Protein AF-A0A975VI63-F1 (afdb_monomer_lite)

Radius of gyration: 23.56 Å; chains: 1; bounding box: 58×56×70 Å

Structure (mmCIF, N/CA/C/O backbone):
data_AF-A0A975VI63-F1
#
_entry.id   AF-A0A975VI63-F1
#
loop_
_atom_site.group_PDB
_atom_site.id
_atom_site.type_symbol
_atom_site.label_atom_id
_atom_site.label_alt_id
_atom_site.label_comp_id
_atom_site.label_asym_id
_atom_site.label_entity_id
_atom_site.label_seq_id
_atom_site.pdbx_PDB_ins_code
_atom_site.Cartn_x
_atom_site.Cartn_y
_atom_site.Cartn_z
_atom_site.occupancy
_atom_site.B_iso_or_equiv
_atom_site.auth_seq_id
_atom_site.auth_comp_id
_atom_site.auth_asym_id
_atom_site.auth_atom_id
_atom_site.pdbx_PDB_model_num
ATOM 1 N N . MET A 1 1 ? -5.783 4.647 0.496 1.00 89.81 1 MET A N 1
ATOM 2 C CA . MET A 1 1 ? -5.317 4.001 1.738 1.00 89.81 1 MET A CA 1
ATOM 3 C C . MET A 1 1 ? -6.092 2.724 1.966 1.00 89.81 1 MET A C 1
ATOM 5 O O . MET A 1 1 ? -7.262 2.657 1.605 1.00 89.81 1 MET A O 1
ATOM 9 N N . ARG A 1 2 ? -5.446 1.708 2.530 1.00 93.00 2 ARG A N 1
ATOM 10 C CA . ARG A 1 2 ? -6.017 0.373 2.714 1.00 93.00 2 ARG A CA 1
ATOM 11 C C . ARG A 1 2 ? -6.287 0.082 4.181 1.00 93.00 2 ARG A C 1
ATOM 13 O O . ARG A 1 2 ? -5.372 0.114 5.001 1.00 93.00 2 ARG A O 1
ATOM 20 N N . LEU A 1 3 ? -7.527 -0.272 4.488 1.00 95.44 3 LEU A N 1
ATOM 21 C CA . LEU A 1 3 ? -7.982 -0.664 5.815 1.00 95.44 3 LEU A CA 1
ATOM 22 C C . LEU A 1 3 ? -8.168 -2.183 5.892 1.00 95.44 3 LEU A C 1
ATOM 24 O O . LEU A 1 3 ? -8.929 -2.778 5.128 1.00 95.44 3 LEU A O 1
ATOM 28 N N . GLY A 1 4 ? -7.486 -2.811 6.845 1.00 95.00 4 GLY A N 1
ATOM 29 C CA . GLY A 1 4 ? -7.621 -4.229 7.152 1.00 95.00 4 GLY A CA 1
ATOM 30 C C . GLY A 1 4 ? -8.576 -4.431 8.319 1.00 95.00 4 GLY A C 1
ATOM 31 O O . GLY A 1 4 ? -8.412 -3.806 9.362 1.00 95.00 4 GLY A O 1
ATOM 32 N N . LEU A 1 5 ? -9.551 -5.324 8.160 1.00 95.38 5 LEU A N 1
ATOM 33 C CA . LEU A 1 5 ? -10.502 -5.668 9.219 1.00 95.38 5 LEU A CA 1
ATOM 34 C C . LEU A 1 5 ? -10.202 -7.068 9.767 1.00 95.38 5 LEU A C 1
ATOM 36 O O . LEU A 1 5 ? -10.182 -8.042 9.003 1.00 95.38 5 LEU A O 1
ATOM 40 N N . ALA A 1 6 ? -10.023 -7.175 11.084 1.00 95.00 6 ALA A N 1
ATOM 41 C CA . ALA A 1 6 ? -9.780 -8.430 11.791 1.00 95.00 6 ALA A CA 1
ATOM 42 C C . ALA A 1 6 ? -10.847 -8.692 12.865 1.00 95.00 6 ALA A C 1
ATOM 44 O O . ALA A 1 6 ? -11.143 -7.828 13.686 1.00 95.00 6 ALA A O 1
ATOM 45 N N . GLY A 1 7 ? -11.419 -9.899 12.874 1.00 94.62 7 GLY A N 1
ATOM 46 C CA . GLY A 1 7 ? -12.415 -10.315 13.871 1.00 94.62 7 GLY A CA 1
ATOM 47 C C . GLY A 1 7 ? -13.838 -9.790 13.647 1.00 94.62 7 GLY A C 1
ATOM 48 O O . GLY A 1 7 ? -14.719 -10.094 14.441 1.00 94.62 7 GLY A O 1
ATOM 49 N N . PHE A 1 8 ? -14.095 -9.051 12.568 1.00 95.12 8 PHE A N 1
ATOM 50 C CA . PHE A 1 8 ? -15.444 -8.605 12.203 1.00 95.12 8 PHE A CA 1
ATOM 51 C C . PHE A 1 8 ? -16.174 -9.673 11.383 1.00 95.12 8 PHE A C 1
ATOM 53 O O . PHE A 1 8 ? -15.608 -10.254 10.452 1.00 95.12 8 PHE A O 1
ATOM 60 N N . SER A 1 9 ? -17.440 -9.915 11.707 1.00 93.81 9 SER A N 1
ATOM 61 C CA . SER A 1 9 ? -18.349 -10.752 10.922 1.00 93.81 9 SER A CA 1
ATOM 62 C C . SER A 1 9 ? -18.598 -10.177 9.525 1.00 93.81 9 SER A C 1
ATOM 64 O O . SER A 1 9 ? -18.340 -9.004 9.258 1.00 93.81 9 SER A O 1
ATOM 66 N N . ALA A 1 10 ? -19.145 -10.992 8.618 1.00 92.56 10 ALA A N 1
ATOM 67 C CA . ALA A 1 10 ? -19.488 -10.541 7.268 1.00 92.56 10 ALA A CA 1
ATOM 68 C C . ALA A 1 10 ? -20.462 -9.346 7.277 1.00 92.56 10 ALA A C 1
ATOM 70 O O . ALA A 1 10 ? -20.261 -8.397 6.525 1.00 92.56 10 ALA A O 1
ATOM 71 N N . ALA A 1 11 ? -21.460 -9.358 8.169 1.00 92.56 11 ALA A N 1
ATOM 72 C CA . ALA A 1 11 ? -22.424 -8.267 8.304 1.00 92.56 11 ALA A CA 1
ATOM 73 C C . ALA A 1 11 ? -21.758 -6.962 8.772 1.00 92.56 11 ALA A C 1
ATOM 75 O O . ALA A 1 11 ? -21.963 -5.916 8.158 1.00 92.56 11 ALA A O 1
ATOM 76 N N . GLU A 1 12 ? -20.907 -7.026 9.802 1.00 93.62 12 GLU A N 1
ATOM 77 C CA . GLU A 1 12 ? -20.157 -5.860 10.293 1.00 93.62 12 GLU A CA 1
ATOM 78 C C . GLU A 1 12 ? -19.201 -5.321 9.221 1.00 93.62 12 GLU A C 1
ATOM 80 O O . GLU A 1 12 ? -19.126 -4.114 9.009 1.00 93.62 12 GLU A O 1
ATOM 85 N N . ARG A 1 13 ? -18.510 -6.203 8.483 1.00 93.88 13 ARG A N 1
ATOM 86 C CA . ARG A 1 13 ? -17.640 -5.807 7.362 1.00 93.88 13 ARG A CA 1
ATOM 87 C C . ARG A 1 13 ? -18.421 -5.062 6.283 1.00 93.88 13 ARG A C 1
ATOM 89 O O . ARG A 1 13 ? -17.942 -4.038 5.806 1.00 93.88 13 ARG A O 1
ATOM 96 N N . SER A 1 14 ? -19.610 -5.540 5.913 1.00 92.88 14 SER A N 1
ATOM 97 C CA . SER A 1 14 ? -20.474 -4.864 4.937 1.00 92.88 14 SER A CA 1
ATOM 98 C C . SER A 1 14 ? -20.960 -3.502 5.434 1.00 92.88 14 SER A C 1
ATOM 100 O O . SER A 1 14 ? -20.961 -2.543 4.664 1.00 92.88 14 SER A O 1
ATOM 102 N N . GLN A 1 15 ? -21.327 -3.389 6.713 1.00 92.81 15 GLN A N 1
ATOM 103 C CA . GLN A 1 15 ? -21.725 -2.113 7.318 1.00 92.81 15 GLN A CA 1
ATOM 104 C C . GLN A 1 15 ? -20.568 -1.109 7.331 1.00 92.81 15 GLN A C 1
ATOM 106 O O . GLN A 1 15 ? -20.733 0.029 6.893 1.00 92.81 15 GLN A O 1
ATOM 111 N N . ILE A 1 16 ? -19.382 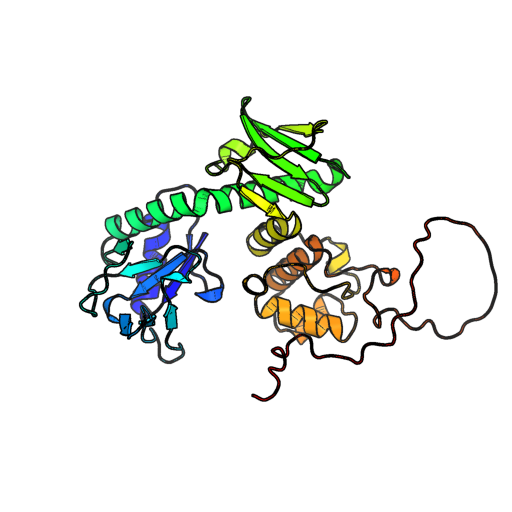-1.548 7.758 1.00 93.81 16 ILE A N 1
ATOM 112 C CA . ILE A 1 16 ? -18.168 -0.730 7.749 1.00 93.81 16 ILE A CA 1
ATOM 113 C C . ILE A 1 16 ? -17.835 -0.288 6.321 1.00 93.81 16 ILE A C 1
ATOM 115 O O . ILE A 1 16 ? -17.602 0.896 6.099 1.00 93.81 16 ILE A O 1
ATOM 119 N N . ALA A 1 17 ? -17.861 -1.205 5.349 1.00 93.06 17 ALA A N 1
ATOM 120 C CA . ALA A 1 17 ? -17.590 -0.896 3.945 1.00 93.06 17 ALA A CA 1
ATOM 121 C C . ALA A 1 17 ? -18.526 0.191 3.397 1.00 93.06 17 ALA A C 1
ATOM 123 O O . ALA A 1 17 ? -18.075 1.094 2.699 1.00 93.06 17 ALA A O 1
ATOM 124 N N . ALA A 1 18 ? -19.817 0.124 3.736 1.00 91.06 18 ALA A N 1
ATOM 125 C CA . ALA A 1 18 ? -20.809 1.106 3.306 1.00 91.06 18 ALA A CA 1
ATOM 126 C C . ALA A 1 18 ? -20.629 2.474 3.989 1.00 91.06 18 ALA A C 1
ATOM 128 O O . ALA A 1 18 ? -20.904 3.510 3.386 1.00 91.06 18 ALA A O 1
ATOM 129 N N . ALA A 1 19 ? -20.165 2.491 5.241 1.00 89.81 19 ALA A N 1
ATOM 130 C CA . ALA A 1 19 ? -19.941 3.719 5.999 1.00 89.81 19 ALA A CA 1
ATOM 131 C C . ALA A 1 19 ? -18.603 4.406 5.669 1.00 89.81 19 ALA A C 1
ATOM 133 O O . ALA A 1 19 ? -18.491 5.621 5.837 1.00 89.81 19 ALA A O 1
ATOM 134 N N . LEU A 1 20 ? -17.606 3.655 5.188 1.00 89.50 20 LEU A N 1
ATOM 135 C CA . LEU A 1 20 ? -16.230 4.117 4.989 1.00 89.50 20 LEU A CA 1
ATOM 136 C C . LEU A 1 20 ? -16.106 5.365 4.090 1.00 89.50 20 LEU A C 1
ATOM 138 O O . LEU A 1 20 ? -15.444 6.314 4.520 1.00 89.50 20 LEU A O 1
ATOM 142 N N . PRO A 1 21 ? -16.776 5.459 2.918 1.00 87.19 21 PRO A N 1
ATOM 143 C CA . PRO A 1 21 ? -16.674 6.646 2.065 1.00 87.19 21 PRO A CA 1
ATOM 144 C C . PRO A 1 21 ? -17.181 7.915 2.751 1.00 87.19 21 PRO A C 1
ATOM 146 O O . PRO A 1 21 ? -16.634 8.989 2.550 1.00 87.19 21 PRO A O 1
ATOM 149 N N . ALA A 1 22 ? -18.211 7.789 3.590 1.00 83.38 22 ALA A N 1
ATOM 150 C CA . ALA A 1 22 ? -18.823 8.924 4.271 1.00 83.38 22 ALA A CA 1
ATOM 151 C C . ALA A 1 22 ? -18.190 9.239 5.638 1.00 83.38 22 ALA A C 1
ATOM 153 O O . ALA A 1 22 ? -18.528 10.253 6.246 1.00 83.38 22 ALA A O 1
ATOM 154 N N . ALA A 1 23 ? -17.331 8.353 6.148 1.00 81.12 23 ALA A N 1
ATOM 155 C CA . ALA A 1 23 ? -16.542 8.564 7.358 1.00 81.12 23 ALA A CA 1
ATOM 156 C C . ALA A 1 23 ? -15.142 9.120 7.057 1.00 81.12 23 ALA A C 1
ATOM 158 O O . ALA A 1 23 ? -14.497 9.618 7.974 1.00 81.12 23 ALA A O 1
ATOM 159 N N . SER A 1 24 ? -14.678 9.029 5.807 1.00 78.56 24 SER A N 1
ATOM 160 C CA . SER A 1 24 ? -13.354 9.494 5.380 1.00 78.56 24 SER A CA 1
ATOM 161 C C . SER A 1 24 ? -13.286 11.029 5.461 1.00 78.56 24 SER A C 1
ATOM 163 O O . SER A 1 24 ? -14.032 11.691 4.740 1.00 78.56 24 SER A O 1
ATOM 165 N N . PRO A 1 25 ? -12.462 11.602 6.356 1.00 70.44 25 PRO A N 1
ATOM 166 C CA . PRO A 1 25 ? -12.446 13.042 6.616 1.00 70.44 25 PRO A CA 1
ATOM 167 C C . PRO A 1 25 ? -11.594 13.835 5.613 1.00 70.44 25 PRO A C 1
ATOM 169 O O . PRO A 1 25 ? -11.837 15.027 5.433 1.00 70.44 25 PRO A O 1
ATOM 172 N N . GLY A 1 26 ? -10.604 13.201 4.973 1.00 69.00 26 GLY A N 1
ATOM 173 C CA . GLY A 1 26 ? -9.638 13.866 4.098 1.00 69.00 26 GLY A CA 1
ATOM 174 C C . GLY A 1 26 ? -9.733 13.490 2.617 1.00 69.00 26 GLY A C 1
ATOM 175 O O . GLY A 1 26 ? -10.663 12.833 2.154 1.00 69.00 26 GLY A O 1
ATOM 176 N N . ALA A 1 27 ? -8.717 13.907 1.855 1.00 67.94 27 ALA A N 1
ATOM 177 C CA . ALA A 1 27 ? -8.589 13.624 0.420 1.00 67.94 27 ALA A CA 1
ATOM 178 C C . ALA A 1 27 ? -8.228 12.154 0.113 1.00 67.94 27 ALA A C 1
ATOM 180 O O . ALA A 1 27 ? -8.266 11.722 -1.042 1.00 67.94 27 ALA A O 1
ATOM 181 N N . ALA A 1 28 ? -7.850 11.374 1.129 1.00 75.88 28 ALA A N 1
ATOM 182 C CA . ALA A 1 28 ? -7.475 9.981 0.964 1.00 75.88 28 ALA A CA 1
ATOM 183 C C . ALA A 1 28 ? -8.713 9.096 0.757 1.00 75.88 28 ALA A C 1
ATOM 185 O O . ALA A 1 28 ? -9.589 8.994 1.610 1.00 75.88 28 ALA A O 1
ATOM 186 N N . GLN A 1 29 ? -8.752 8.371 -0.361 1.00 85.75 29 GLN A N 1
ATOM 187 C CA . GLN A 1 29 ? -9.761 7.334 -0.565 1.00 85.75 29 GLN A CA 1
ATOM 188 C C . GLN A 1 29 ? -9.403 6.088 0.247 1.00 85.75 29 GLN A C 1
ATOM 190 O O . GLN A 1 29 ? -8.328 5.505 0.059 1.00 85.75 29 GLN A O 1
ATOM 195 N N . TRP A 1 30 ? -10.298 5.673 1.140 1.00 89.88 30 TRP A N 1
ATOM 196 C CA . TRP A 1 30 ? -10.159 4.450 1.923 1.00 89.88 30 TRP A CA 1
ATOM 197 C C . TRP A 1 30 ? -10.827 3.262 1.229 1.00 89.88 30 TRP A C 1
ATOM 199 O O . TRP A 1 30 ? -11.992 3.321 0.844 1.00 89.88 30 TRP A O 1
ATOM 209 N N . GLU A 1 31 ? -10.094 2.158 1.111 1.00 91.25 31 GLU A N 1
ATOM 210 C CA . GLU A 1 31 ? -10.596 0.884 0.597 1.00 91.25 31 GLU A CA 1
ATOM 211 C C . GLU A 1 31 ? -10.352 -0.240 1.609 1.00 91.25 31 GLU A C 1
ATOM 213 O O . GLU A 1 31 ? -9.379 -0.214 2.366 1.00 91.25 31 GLU A O 1
ATOM 218 N N . LEU A 1 32 ? -11.222 -1.251 1.617 1.00 93.12 32 LEU A N 1
ATOM 219 C CA . LEU A 1 32 ? -10.973 -2.461 2.397 1.00 93.12 32 LEU A CA 1
ATOM 220 C C . LEU A 1 32 ? -9.959 -3.353 1.679 1.00 93.12 32 LEU A C 1
ATOM 222 O O . LEU A 1 32 ? -10.073 -3.599 0.480 1.00 93.12 32 LEU A O 1
ATOM 226 N N . ALA A 1 33 ? -9.006 -3.892 2.433 1.00 91.25 33 ALA A N 1
ATOM 227 C CA . ALA A 1 33 ? -8.000 -4.820 1.934 1.00 91.25 33 ALA A CA 1
ATOM 228 C C . ALA A 1 33 ? -7.835 -6.025 2.867 1.00 91.25 33 ALA A C 1
ATOM 230 O O . ALA A 1 33 ? -8.351 -6.067 3.990 1.00 91.25 33 ALA A O 1
ATOM 231 N N . ARG A 1 34 ? -7.074 -7.027 2.410 1.00 87.81 34 ARG A N 1
ATOM 232 C CA . ARG A 1 34 ? -6.607 -8.097 3.299 1.00 87.81 34 ARG A CA 1
ATOM 233 C C . ARG A 1 34 ? -5.741 -7.491 4.397 1.00 87.81 34 ARG A C 1
ATOM 235 O O . ARG A 1 34 ? -4.977 -6.568 4.142 1.00 87.81 34 ARG A O 1
ATOM 242 N N . VAL A 1 35 ? -5.801 -8.062 5.599 1.00 88.31 35 VAL A N 1
ATOM 243 C CA . VAL A 1 35 ? -5.022 -7.583 6.756 1.00 88.31 35 VAL A CA 1
ATOM 244 C C . VAL A 1 35 ? -3.521 -7.510 6.437 1.00 88.31 35 VAL A C 1
ATOM 246 O O . VAL A 1 35 ? -2.872 -6.529 6.782 1.00 88.31 35 VAL A O 1
ATOM 249 N N . SER A 1 36 ? -2.980 -8.482 5.699 1.00 83.69 36 SER A N 1
ATOM 250 C CA . SER A 1 36 ? -1.572 -8.500 5.272 1.00 83.69 36 SER A CA 1
ATOM 251 C C . SER A 1 36 ? -1.184 -7.374 4.303 1.00 83.69 36 SER A C 1
ATOM 253 O O . SER A 1 36 ? -0.018 -6.999 4.243 1.00 83.69 36 SER A O 1
ATOM 255 N N . GLU A 1 37 ? -2.144 -6.830 3.555 1.00 85.56 37 GLU A N 1
ATOM 256 C CA . GLU A 1 37 ? -1.939 -5.812 2.513 1.00 85.56 37 GLU A CA 1
ATOM 257 C C . GLU A 1 37 ? -2.384 -4.410 2.962 1.00 85.56 37 GLU A C 1
ATOM 259 O O . GLU A 1 37 ? -2.253 -3.446 2.204 1.00 85.56 37 GLU A O 1
ATOM 264 N N . ALA A 1 38 ? -2.951 -4.305 4.164 1.00 91.88 38 ALA A N 1
ATOM 265 C CA . ALA A 1 38 ? -3.530 -3.082 4.689 1.00 91.88 38 ALA A CA 1
ATOM 266 C C . ALA A 1 38 ? -2.485 -2.147 5.301 1.00 91.88 38 ALA A C 1
ATOM 268 O O . ALA A 1 38 ? -1.545 -2.595 5.958 1.00 91.88 38 ALA A O 1
ATOM 269 N N . ASP A 1 39 ? -2.703 -0.844 5.145 1.00 92.81 39 ASP A N 1
ATOM 270 C CA . ASP A 1 39 ? -1.859 0.204 5.722 1.00 92.81 39 ASP A CA 1
ATOM 271 C C . ASP A 1 39 ? -2.147 0.387 7.213 1.00 92.81 39 ASP A C 1
ATOM 273 O O . ASP A 1 39 ? -1.254 0.732 7.976 1.00 92.81 39 ASP A O 1
ATOM 277 N N . VAL A 1 40 ? -3.388 0.124 7.629 1.00 95.25 40 VAL A N 1
ATOM 278 C CA . VAL A 1 40 ? -3.862 0.244 9.014 1.00 95.25 40 VAL A CA 1
ATOM 279 C C . VAL A 1 40 ? -4.828 -0.882 9.335 1.00 95.25 40 VAL A C 1
ATOM 281 O O . VAL A 1 40 ? -5.462 -1.443 8.431 1.00 95.25 40 VAL A O 1
ATOM 284 N N . TRP A 1 41 ? -4.994 -1.185 10.620 1.00 96.00 41 TRP A N 1
ATOM 285 C CA . TRP A 1 41 ? -5.904 -2.240 11.057 1.00 96.00 41 TRP A CA 1
ATOM 286 C C . TRP A 1 41 ? -6.995 -1.732 11.982 1.00 96.00 41 TRP A C 1
ATOM 288 O O . TRP A 1 41 ? -6.738 -1.025 12.955 1.00 96.00 41 TRP A O 1
ATOM 298 N N . TRP A 1 42 ? -8.211 -2.200 11.726 1.00 96.81 42 TRP A N 1
ATOM 299 C CA . TRP A 1 42 ? -9.259 -2.252 12.730 1.00 96.81 42 TRP A CA 1
ATOM 300 C C . TRP A 1 42 ? -9.444 -3.681 13.208 1.00 96.81 42 TRP A C 1
ATOM 302 O O . TRP A 1 42 ? -9.531 -4.630 12.422 1.00 96.81 42 TRP A O 1
ATOM 312 N N . VAL A 1 43 ? -9.537 -3.814 14.522 1.00 96.38 43 VAL A N 1
ATOM 313 C CA . VAL A 1 43 ? -9.680 -5.081 15.225 1.00 96.38 43 VAL A CA 1
ATOM 314 C C . VAL A 1 43 ? -10.983 -5.061 16.010 1.00 96.38 43 VAL A C 1
ATOM 316 O O . VAL A 1 43 ? -11.270 -4.098 16.716 1.00 96.38 43 VAL A O 1
ATOM 319 N N . SER A 1 44 ? -11.771 -6.129 15.916 1.00 96.19 44 SER A N 1
ATOM 320 C CA . SER A 1 44 ? -12.967 -6.277 16.743 1.00 96.19 44 SER A CA 1
ATOM 321 C C . SER A 1 44 ? -12.567 -6.434 18.209 1.00 96.19 44 SER A C 1
ATOM 323 O O . SER A 1 44 ? -12.009 -7.465 18.595 1.00 96.19 44 SER A O 1
ATOM 325 N N . GLY A 1 45 ? -12.859 -5.432 19.043 1.00 95.44 45 GLY A N 1
ATOM 326 C CA . GLY A 1 45 ? -12.553 -5.499 20.474 1.00 95.44 45 GLY A CA 1
ATOM 327 C C . GLY A 1 45 ? -13.347 -6.581 21.198 1.00 95.44 45 GLY A C 1
ATOM 328 O O . GLY A 1 45 ? -12.821 -7.215 22.111 1.00 95.44 45 GLY A O 1
ATOM 329 N N . ALA A 1 46 ? -14.561 -6.886 20.731 1.00 94.81 46 ALA A N 1
ATOM 330 C CA . ALA A 1 46 ? -15.405 -7.937 21.296 1.00 94.81 46 ALA A CA 1
ATOM 331 C C . ALA A 1 46 ? -14.820 -9.345 21.075 1.00 94.81 46 ALA A C 1
ATOM 333 O O . ALA A 1 46 ? -15.160 -10.291 21.785 1.00 94.81 46 ALA A O 1
ATOM 334 N N . ARG A 1 47 ? -13.929 -9.494 20.084 1.00 94.75 47 ARG A N 1
ATOM 335 C CA . ARG A 1 47 ? -13.239 -10.752 19.757 1.00 94.75 47 ARG A CA 1
ATOM 336 C C . ARG A 1 47 ? -11.750 -10.734 20.090 1.00 94.75 47 ARG A C 1
ATOM 338 O O . ARG A 1 47 ? -11.066 -11.726 19.824 1.00 94.75 47 ARG A O 1
ATOM 345 N N . ALA A 1 48 ? -11.254 -9.640 20.659 1.00 94.75 48 ALA A N 1
ATOM 346 C CA . ALA A 1 48 ? -9.879 -9.510 21.103 1.00 94.75 48 ALA A CA 1
ATOM 347 C C . ALA A 1 48 ? -9.706 -10.102 22.508 1.00 94.75 48 ALA A C 1
ATOM 349 O O . ALA A 1 48 ? -10.537 -9.919 23.398 1.00 94.75 48 ALA A O 1
ATOM 350 N N . LYS A 1 49 ? -8.603 -10.821 22.704 1.00 93.25 49 LYS A N 1
ATOM 351 C CA . LYS A 1 49 ? -8.160 -11.344 23.995 1.00 93.25 49 LYS A CA 1
ATOM 352 C C . LYS A 1 49 ? -6.688 -11.017 24.183 1.00 93.25 49 LYS A C 1
ATOM 354 O O . LYS A 1 49 ? -5.890 -11.272 23.283 1.00 93.25 49 LYS A O 1
ATOM 359 N N . LEU A 1 50 ? -6.339 -10.491 25.352 1.00 92.44 50 LEU A N 1
ATOM 360 C CA . LEU A 1 50 ? -4.950 -10.298 25.746 1.00 92.44 50 LEU A CA 1
ATOM 361 C C . LEU A 1 50 ? -4.407 -11.612 26.324 1.00 92.44 50 LEU A C 1
ATOM 363 O O . LEU A 1 50 ? -5.017 -12.211 27.209 1.00 92.44 50 LEU A O 1
ATOM 367 N N . LEU A 1 51 ? -3.289 -12.073 25.780 1.00 90.75 51 LEU A N 1
ATOM 368 C CA . LEU A 1 51 ? -2.514 -13.217 26.245 1.00 90.75 51 LEU A CA 1
ATOM 369 C C . LEU A 1 51 ? -1.233 -12.720 26.940 1.00 90.75 51 LEU A C 1
ATOM 371 O O . LEU A 1 51 ? -0.871 -11.552 26.782 1.00 90.75 51 LEU A O 1
ATOM 375 N N . PRO A 1 52 ? -0.522 -13.585 27.689 1.00 86.06 52 PRO A N 1
ATOM 376 C CA . PRO A 1 52 ? 0.765 -13.226 28.277 1.00 86.06 52 PRO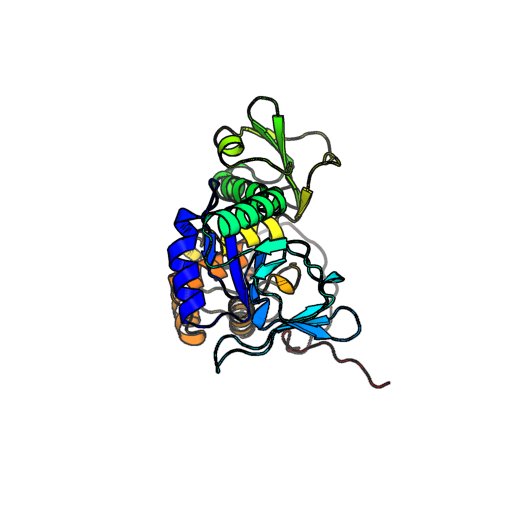 A CA 1
ATOM 377 C C . PRO A 1 52 ? 1.768 -12.706 27.236 1.00 86.06 52 PRO A C 1
ATOM 379 O O . PRO A 1 52 ? 1.816 -13.212 26.114 1.00 86.06 52 PRO A O 1
ATOM 382 N N . GLY A 1 53 ? 2.586 -11.731 27.643 1.00 82.50 53 GLY A N 1
ATOM 383 C CA . GLY A 1 53 ? 3.623 -11.129 26.799 1.00 82.50 53 GLY A CA 1
ATOM 384 C C . GLY A 1 53 ? 3.086 -10.156 25.749 1.00 82.50 53 GLY A C 1
ATOM 385 O O . GLY A 1 53 ? 3.564 -10.187 24.627 1.00 82.50 53 GLY A O 1
ATOM 386 N N . ASP A 1 54 ? 2.065 -9.356 26.075 1.00 85.19 54 ASP A N 1
ATOM 387 C CA . ASP A 1 54 ? 1.481 -8.319 25.198 1.00 85.19 54 ASP A CA 1
ATOM 388 C C . ASP A 1 54 ? 0.995 -8.819 23.827 1.00 85.19 54 ASP A C 1
ATOM 390 O O . ASP A 1 54 ? 0.884 -8.075 22.844 1.00 85.19 54 ASP A O 1
ATOM 394 N N . ILE A 1 55 ? 0.651 -10.109 23.768 1.00 91.31 55 ILE A N 1
ATOM 395 C CA . ILE A 1 55 ? 0.089 -10.736 22.580 1.00 91.31 55 ILE A CA 1
ATOM 396 C C . ILE A 1 55 ? -1.426 -10.574 22.610 1.00 91.31 55 ILE A C 1
ATOM 398 O O . ILE A 1 55 ? -2.120 -11.140 23.451 1.00 91.31 55 ILE A O 1
ATOM 402 N N . VAL A 1 56 ? -1.971 -9.876 21.624 1.00 92.81 56 VAL A N 1
ATOM 403 C CA . VAL A 1 56 ? -3.407 -9.827 21.372 1.00 92.81 56 VAL A CA 1
ATOM 404 C C . VAL A 1 56 ? -3.782 -10.927 20.388 1.00 92.81 56 VAL A C 1
ATOM 406 O O . VAL A 1 56 ? -3.348 -10.932 19.236 1.00 92.81 56 VAL A O 1
ATOM 409 N N . GLN A 1 57 ? -4.623 -11.860 20.827 1.00 94.62 57 GLN A N 1
ATOM 410 C CA . GLN A 1 57 ? -5.261 -12.838 19.954 1.00 94.62 57 GLN A CA 1
ATOM 411 C C . GLN A 1 57 ? -6.672 -12.370 19.591 1.00 94.62 57 GLN A C 1
ATOM 413 O O . GLN A 1 57 ? -7.500 -12.111 20.461 1.00 94.62 57 GLN A O 1
ATOM 418 N N . VAL A 1 58 ? -6.966 -12.319 18.297 1.00 94.81 58 VAL A N 1
ATOM 419 C CA . VAL A 1 58 ? -8.271 -11.943 17.753 1.00 94.81 58 VAL A CA 1
ATOM 420 C C . VAL A 1 58 ? -8.918 -13.184 17.158 1.00 94.81 58 VAL A C 1
ATOM 422 O O . VAL A 1 58 ? -8.359 -13.816 16.254 1.00 94.81 58 VAL A O 1
ATOM 425 N N . ALA A 1 59 ? -10.087 -13.558 17.675 1.00 93.38 59 ALA A N 1
ATOM 426 C CA . ALA A 1 59 ? -10.851 -14.667 17.115 1.00 93.38 59 ALA A CA 1
ATOM 427 C C . ALA A 1 59 ? -11.339 -14.323 15.692 1.00 93.38 59 ALA A C 1
ATOM 429 O O . ALA A 1 59 ? -11.642 -13.159 15.416 1.00 93.38 59 ALA A O 1
ATOM 430 N N . PRO A 1 60 ? -11.414 -15.308 14.779 1.00 92.69 60 PRO A N 1
ATOM 431 C CA . PRO A 1 60 ? -11.798 -15.059 13.394 1.00 92.69 60 PRO A CA 1
ATOM 432 C C . PRO A 1 60 ? -13.204 -14.458 13.286 1.00 92.69 60 PRO A C 1
ATOM 434 O O . PRO A 1 60 ? -14.088 -14.754 14.094 1.00 92.69 60 PRO A O 1
ATOM 437 N N . GLY A 1 61 ? -13.398 -13.600 12.282 1.00 88.44 61 GLY A N 1
ATOM 438 C CA . GLY A 1 61 ? -14.667 -12.943 11.972 1.00 88.44 61 GLY A CA 1
ATOM 439 C C . GLY A 1 61 ? -15.671 -13.889 11.313 1.00 88.44 61 GLY A C 1
ATOM 440 O O . GLY A 1 61 ? -16.862 -13.882 11.640 1.00 88.44 61 GLY A O 1
ATOM 441 N N . ALA A 1 62 ? -15.148 -14.742 10.431 1.00 86.56 62 ALA A N 1
ATOM 442 C CA . ALA A 1 62 ? -15.872 -15.737 9.651 1.00 86.56 62 ALA A CA 1
ATOM 443 C C . ALA A 1 62 ? -15.219 -17.133 9.767 1.00 86.56 62 ALA A C 1
ATOM 445 O O . ALA A 1 62 ? -14.025 -17.219 10.052 1.00 86.56 62 ALA A O 1
ATOM 446 N N . PRO A 1 63 ? -15.952 -18.232 9.499 1.00 81.31 63 PRO A N 1
ATOM 447 C CA . PRO A 1 63 ? -15.434 -19.600 9.645 1.00 81.31 63 PRO A CA 1
ATOM 448 C C . PRO A 1 63 ? -14.193 -19.921 8.799 1.00 81.31 63 PRO A C 1
ATOM 450 O O . PRO A 1 63 ? -13.391 -20.769 9.170 1.00 81.31 63 PRO A O 1
ATOM 453 N N . THR A 1 64 ? -14.031 -19.252 7.657 1.00 80.56 64 THR A N 1
ATOM 454 C CA . THR A 1 64 ? -12.896 -19.440 6.741 1.00 80.56 64 THR A CA 1
ATOM 455 C C . THR A 1 64 ? -11.656 -18.640 7.144 1.00 80.56 64 THR A C 1
ATOM 457 O O . THR A 1 64 ? -10.599 -18.795 6.534 1.00 80.56 64 THR A O 1
ATOM 460 N N . GLU A 1 65 ? -11.771 -17.751 8.130 1.00 83.44 65 GLU A N 1
ATOM 461 C CA . GLU A 1 65 ? -10.669 -16.908 8.585 1.00 83.44 65 GLU A CA 1
ATOM 462 C C . GLU A 1 65 ? -9.857 -17.602 9.679 1.00 83.44 65 GLU A C 1
ATOM 464 O O . GLU A 1 65 ? -10.368 -18.379 10.485 1.00 83.44 65 GLU A O 1
ATOM 469 N N . ARG A 1 66 ? -8.561 -17.289 9.732 1.00 85.69 66 ARG A N 1
ATOM 470 C CA . ARG A 1 66 ? -7.682 -17.731 10.817 1.00 85.69 66 ARG A CA 1
ATOM 471 C C . ARG A 1 66 ? -7.685 -16.701 11.939 1.00 85.69 66 ARG A C 1
ATOM 473 O O . ARG A 1 66 ? -7.847 -15.507 11.693 1.00 85.69 66 ARG A O 1
ATOM 480 N N . ALA A 1 67 ? -7.464 -17.168 13.165 1.00 89.88 67 ALA A N 1
ATOM 481 C CA . ALA A 1 67 ? -7.210 -16.275 14.286 1.00 89.88 67 ALA A CA 1
ATOM 482 C C . ALA A 1 67 ? -5.954 -15.434 14.011 1.00 89.88 67 ALA A C 1
ATOM 484 O O . ALA A 1 67 ? -4.936 -15.960 13.554 1.00 89.88 67 ALA A O 1
ATOM 485 N N . LEU A 1 68 ? -6.031 -14.141 14.309 1.00 91.06 68 LEU A N 1
ATOM 486 C CA . LEU A 1 68 ? -4.909 -13.217 14.192 1.00 91.06 68 LEU A CA 1
ATOM 487 C C . LEU A 1 68 ? -4.207 -13.124 15.548 1.00 91.06 68 LEU A C 1
ATOM 489 O O . LEU A 1 68 ? -4.869 -13.034 16.580 1.00 91.06 68 LEU A O 1
ATOM 493 N N . ARG A 1 69 ? -2.876 -13.152 15.554 1.00 92.44 69 ARG A N 1
ATOM 494 C CA . ARG A 1 69 ? -2.060 -12.909 16.748 1.00 92.44 69 ARG A CA 1
ATOM 495 C C . ARG A 1 69 ? -1.154 -11.723 16.484 1.00 92.44 69 ARG A C 1
ATOM 497 O O . ARG A 1 69 ? -0.413 -11.742 15.507 1.00 92.44 69 ARG A O 1
ATOM 504 N N . LEU A 1 70 ? -1.246 -10.716 17.339 1.00 90.00 70 LEU A N 1
ATOM 505 C CA . LEU A 1 70 ? -0.505 -9.470 17.238 1.00 90.00 70 LEU A CA 1
ATOM 506 C C . LEU A 1 70 ? 0.336 -9.307 18.492 1.00 90.00 70 LEU A C 1
ATOM 508 O O . LEU A 1 70 ? -0.220 -9.256 19.583 1.00 90.00 70 LEU A O 1
ATOM 512 N N . HIS A 1 71 ? 1.648 -9.198 18.343 1.00 89.69 71 HIS A N 1
ATOM 513 C CA . HIS A 1 71 ? 2.484 -8.653 19.402 1.00 89.69 71 HIS A CA 1
ATOM 514 C C . HIS A 1 71 ? 2.515 -7.139 19.194 1.00 89.69 71 HIS A C 1
ATOM 516 O O . HIS A 1 71 ? 3.146 -6.671 18.250 1.00 89.69 71 HIS A O 1
ATOM 522 N N . LEU A 1 72 ? 1.737 -6.389 19.984 1.00 82.81 72 LEU A N 1
ATOM 523 C CA . LEU A 1 72 ? 1.491 -4.960 19.730 1.00 82.81 72 LEU A CA 1
ATOM 524 C C . LEU A 1 72 ? 2.774 -4.118 19.584 1.00 82.81 72 LEU A C 1
ATOM 526 O O . LEU A 1 72 ? 2.791 -3.281 18.681 1.00 82.81 72 LEU A O 1
ATOM 530 N N . PRO A 1 73 ? 3.845 -4.346 20.375 1.00 84.25 73 PRO A N 1
ATOM 531 C CA . PRO A 1 73 ? 5.104 -3.612 20.216 1.00 84.25 73 PRO A CA 1
ATOM 532 C C . PRO A 1 73 ? 5.787 -3.803 18.855 1.00 84.25 73 PRO A C 1
ATOM 534 O O . PRO A 1 73 ? 6.509 -2.915 18.409 1.00 84.25 73 PRO A O 1
ATOM 537 N N . ASP A 1 74 ? 5.543 -4.929 18.179 1.00 85.75 74 ASP A N 1
ATOM 538 C CA . ASP A 1 74 ? 6.167 -5.247 16.888 1.00 85.75 74 ASP A CA 1
ATOM 539 C C . ASP A 1 74 ? 5.330 -4.770 15.694 1.00 85.75 74 ASP A C 1
ATOM 541 O O . ASP A 1 74 ? 5.737 -4.928 14.537 1.00 85.75 74 ASP A O 1
ATOM 545 N N . VAL A 1 75 ? 4.135 -4.220 15.938 1.00 86.31 75 VAL A N 1
ATOM 546 C CA . VAL A 1 75 ? 3.262 -3.765 14.858 1.00 86.31 75 VAL A CA 1
ATOM 547 C C . VAL A 1 75 ? 3.761 -2.423 14.326 1.00 86.31 75 VAL A C 1
ATOM 549 O O . VAL A 1 75 ? 3.735 -1.397 14.995 1.00 86.31 75 VAL A O 1
ATOM 552 N N . ASP A 1 76 ? 4.167 -2.429 13.061 1.00 86.75 76 ASP A N 1
ATOM 553 C CA . ASP A 1 76 ? 4.757 -1.294 12.347 1.00 86.75 76 ASP A CA 1
ATOM 554 C C . ASP A 1 76 ? 3.736 -0.316 11.746 1.00 86.75 76 ASP A C 1
ATOM 556 O O . ASP A 1 76 ? 4.076 0.461 10.852 1.00 86.75 76 ASP A O 1
ATOM 560 N N . ARG A 1 77 ? 2.478 -0.389 12.182 1.00 90.94 77 ARG A N 1
ATOM 561 C CA . ARG A 1 77 ? 1.354 0.356 11.611 1.00 90.94 77 ARG A CA 1
ATOM 562 C C . ARG A 1 77 ? 0.266 0.605 12.650 1.00 90.94 77 ARG A C 1
ATOM 564 O O . ARG A 1 77 ? 0.196 -0.121 13.642 1.00 90.94 77 ARG A O 1
ATOM 571 N N . PRO A 1 78 ? -0.606 1.598 12.451 1.00 94.38 78 PRO A N 1
ATOM 572 C CA . PRO A 1 78 ? -1.572 1.948 13.470 1.00 94.38 78 PRO A CA 1
ATOM 573 C C . PRO A 1 78 ? -2.712 0.919 13.523 1.00 94.38 78 PRO A C 1
ATOM 575 O O . PRO A 1 78 ? -3.171 0.387 12.503 1.00 94.38 78 PRO A O 1
ATOM 578 N N . VAL A 1 79 ? -3.154 0.633 14.748 1.00 95.50 79 VAL A N 1
ATOM 579 C CA . VAL A 1 79 ? -4.196 -0.351 15.058 1.00 95.50 79 VAL A CA 1
ATOM 580 C C . VAL A 1 79 ? -5.238 0.296 15.962 1.00 95.50 79 VAL A C 1
ATOM 582 O O . VAL A 1 79 ? -4.886 0.899 16.975 1.00 95.50 79 VAL A O 1
ATOM 585 N N . ALA A 1 80 ? -6.517 0.147 15.617 1.00 96.81 80 ALA A N 1
ATOM 586 C CA . ALA A 1 80 ? -7.632 0.578 16.454 1.00 96.81 80 ALA A CA 1
ATOM 587 C C . ALA A 1 80 ? -8.559 -0.587 16.792 1.00 96.81 80 ALA A C 1
ATOM 589 O O . ALA A 1 80 ? -8.762 -1.496 15.985 1.00 96.81 80 ALA A O 1
ATOM 590 N N . PHE A 1 81 ? -9.147 -0.533 17.984 1.00 97.00 81 PHE A N 1
ATOM 591 C CA . PHE A 1 81 ? -10.043 -1.566 18.491 1.00 97.00 81 PHE A CA 1
ATOM 592 C C . PHE A 1 81 ? -11.483 -1.060 18.555 1.00 97.00 81 PHE A C 1
ATOM 594 O O . PHE A 1 81 ? -11.748 -0.004 19.130 1.00 97.00 81 PHE A O 1
ATOM 601 N N . SER A 1 82 ? -12.424 -1.813 17.988 1.00 97.25 82 SER A N 1
ATOM 602 C CA . SER A 1 82 ? -13.838 -1.461 18.099 1.00 97.25 82 SER A CA 1
ATOM 603 C C . SER A 1 82 ? -14.366 -1.749 19.503 1.00 97.25 82 SER A C 1
ATOM 605 O O . SER A 1 82 ? -14.007 -2.754 20.113 1.00 97.25 82 SER A O 1
ATOM 607 N N . LEU A 1 83 ? -15.272 -0.917 19.996 1.00 95.56 83 LEU A N 1
ATOM 608 C CA . LEU A 1 83 ? -16.020 -1.169 21.218 1.00 95.56 83 LEU A CA 1
ATOM 609 C C . LEU A 1 83 ? -17.151 -2.188 20.963 1.00 95.56 83 LEU A C 1
ATOM 611 O O . LEU A 1 83 ? -17.664 -2.254 19.843 1.00 95.56 83 LEU A O 1
ATOM 615 N N . PRO A 1 84 ? -17.546 -2.981 21.979 1.00 94.31 84 PRO A N 1
ATOM 616 C CA . PRO A 1 84 ? -16.936 -3.079 23.311 1.00 94.31 84 PRO A CA 1
ATOM 617 C C . PRO A 1 84 ? -15.608 -3.858 23.295 1.00 94.31 84 PRO A C 1
ATOM 619 O O . PRO A 1 84 ? -15.410 -4.734 22.459 1.00 94.31 84 PRO A O 1
ATOM 622 N N . LEU A 1 85 ? -14.711 -3.582 24.249 1.00 93.44 85 LEU A N 1
ATOM 623 C CA . LEU A 1 85 ? -13.506 -4.393 24.471 1.00 93.44 85 LEU A CA 1
ATOM 624 C C . LEU A 1 85 ? -13.855 -5.589 25.367 1.00 93.44 85 LEU A C 1
ATOM 626 O O . LEU A 1 85 ? -14.306 -5.399 26.493 1.00 93.44 85 LEU A O 1
ATOM 630 N N . ALA A 1 86 ? -13.646 -6.817 24.887 1.00 88.25 86 ALA A N 1
ATOM 631 C CA . ALA A 1 86 ? -13.939 -8.025 25.665 1.00 88.25 86 ALA A CA 1
ATOM 632 C C . ALA A 1 86 ? -12.860 -8.365 26.706 1.00 88.25 86 ALA A C 1
ATOM 634 O O . ALA A 1 86 ? -13.117 -9.123 27.640 1.00 88.25 86 ALA A O 1
ATOM 635 N N . CYS A 1 87 ? -11.642 -7.852 26.540 1.00 82.62 87 CYS A N 1
ATOM 636 C CA . CYS A 1 87 ? -10.520 -8.146 27.421 1.00 82.62 87 CYS A CA 1
ATOM 637 C C . CYS A 1 87 ? -10.277 -7.029 28.439 1.00 82.62 87 CYS A C 1
ATOM 639 O O . CYS A 1 87 ? -10.006 -5.884 28.076 1.00 82.62 87 CYS A O 1
ATOM 641 N N . ASN A 1 88 ? -10.279 -7.398 29.719 1.00 76.62 88 ASN A N 1
ATOM 642 C CA . ASN A 1 88 ? -9.856 -6.513 30.799 1.00 76.62 88 ASN A CA 1
ATOM 643 C C . ASN A 1 88 ? -8.332 -6.309 30.740 1.00 76.62 88 ASN A C 1
ATOM 645 O O . ASN A 1 88 ? -7.588 -7.272 30.562 1.00 76.62 88 ASN A O 1
ATOM 649 N N . GLY A 1 89 ? -7.873 -5.064 30.889 1.00 82.31 89 GLY A N 1
ATOM 650 C CA . GLY A 1 89 ? -6.447 -4.707 30.913 1.00 82.31 89 GLY A CA 1
ATOM 651 C C . GLY A 1 89 ? -5.828 -4.331 29.561 1.00 82.31 89 GLY A C 1
ATOM 652 O O . GLY A 1 89 ? -4.733 -3.778 29.544 1.00 82.31 89 GLY A O 1
ATOM 653 N N . LEU A 1 90 ? -6.518 -4.549 28.435 1.00 86.25 90 LEU A N 1
ATOM 654 C CA . LEU A 1 90 ? -6.087 -3.979 27.155 1.00 86.25 90 LEU A CA 1
ATOM 655 C C . LEU A 1 90 ? -6.413 -2.482 27.130 1.00 86.25 90 LEU A C 1
ATOM 657 O O . LEU A 1 90 ? -7.583 -2.104 27.169 1.00 86.25 90 LEU A O 1
ATOM 661 N N . VAL A 1 91 ? -5.385 -1.647 27.005 1.00 88.31 91 VAL A N 1
ATOM 662 C CA . VAL A 1 91 ? -5.525 -0.198 26.810 1.00 88.31 91 VAL A CA 1
ATOM 663 C C . VAL A 1 91 ? -5.071 0.129 25.387 1.00 88.31 91 VAL A C 1
ATOM 665 O O . VAL A 1 91 ? -3.876 0.309 25.151 1.00 88.31 91 VAL A O 1
ATOM 668 N N . PRO A 1 92 ? -5.984 0.126 24.399 1.00 90.56 92 PRO A N 1
ATOM 669 C CA . PRO A 1 92 ? -5.601 0.382 23.021 1.00 90.56 92 PRO A CA 1
ATOM 670 C C . PRO A 1 92 ? -5.266 1.863 22.822 1.00 90.56 92 PRO A C 1
ATOM 672 O O . PRO A 1 92 ? -5.950 2.734 23.356 1.00 90.56 92 PRO A O 1
ATOM 675 N N . ALA A 1 93 ? -4.259 2.150 21.991 1.00 91.50 93 ALA A N 1
ATOM 676 C CA . ALA A 1 93 ? -3.923 3.525 21.606 1.00 91.50 93 ALA A CA 1
ATOM 677 C C . ALA A 1 93 ? -5.098 4.234 20.910 1.00 91.50 93 ALA A C 1
ATOM 679 O O . ALA A 1 93 ? -5.314 5.427 21.103 1.00 91.50 93 ALA A O 1
ATOM 680 N N . TYR A 1 94 ? -5.884 3.476 20.137 1.00 95.62 94 TYR A N 1
ATOM 681 C CA . TYR A 1 94 ? -7.088 3.954 19.470 1.00 95.62 94 TYR A CA 1
ATOM 682 C C . TYR A 1 94 ? -8.250 2.996 19.721 1.00 95.62 94 TYR A C 1
ATOM 684 O O . TYR A 1 94 ? -8.126 1.780 19.545 1.00 95.62 94 TYR A O 1
ATOM 692 N N . SER A 1 95 ? -9.406 3.550 20.078 1.00 96.31 95 SER A N 1
ATOM 693 C CA . SER A 1 95 ? -10.666 2.812 20.149 1.00 96.31 95 SER A CA 1
ATOM 694 C C . SER A 1 95 ? -11.775 3.570 19.432 1.00 96.31 95 SER A C 1
ATOM 696 O O . SER A 1 95 ? -11.715 4.793 19.308 1.00 96.31 95 SER A O 1
ATOM 698 N N . PHE A 1 96 ? -12.766 2.842 18.922 1.00 96.94 96 PHE A N 1
ATOM 699 C CA . PHE A 1 96 ? -13.896 3.445 18.218 1.00 96.94 96 PHE A CA 1
ATOM 700 C C . PHE A 1 96 ? -15.178 2.638 18.375 1.00 96.94 96 PHE A C 1
ATOM 702 O O . PHE A 1 96 ? -15.146 1.432 18.588 1.00 96.94 96 PHE A O 1
ATOM 709 N N . ASP A 1 97 ? -16.319 3.290 18.216 1.00 95.50 97 ASP A N 1
ATOM 710 C CA . ASP A 1 97 ? -17.610 2.628 18.068 1.00 95.50 97 ASP A CA 1
ATOM 711 C C . ASP A 1 97 ? -17.918 2.426 16.576 1.00 95.50 97 ASP A C 1
ATOM 713 O O . ASP A 1 97 ? -18.053 3.391 15.821 1.00 95.50 97 ASP A O 1
ATOM 717 N N . ALA A 1 98 ? -18.036 1.164 16.149 1.00 92.12 98 ALA A N 1
ATOM 718 C CA . ALA A 1 98 ? -18.337 0.802 14.764 1.00 92.12 98 ALA A CA 1
ATOM 719 C C . ALA A 1 98 ? -19.760 1.204 14.329 1.00 92.12 98 ALA A C 1
ATOM 721 O O . ALA A 1 98 ? -20.016 1.332 13.133 1.00 92.12 98 ALA A O 1
ATOM 722 N N . GLY A 1 99 ? -20.675 1.431 15.279 1.00 90.81 99 GLY A N 1
ATOM 723 C CA . GLY A 1 99 ? -22.008 1.975 15.017 1.00 90.81 99 GLY A CA 1
ATOM 724 C C . GLY A 1 99 ? -22.034 3.500 14.874 1.00 90.81 99 GLY A C 1
ATOM 725 O O . GLY A 1 99 ? -23.030 4.059 14.412 1.00 90.81 99 GLY A O 1
ATOM 726 N N . SER A 1 100 ? -20.947 4.193 15.231 1.00 93.75 100 SER A N 1
ATOM 727 C CA . SER A 1 100 ? -20.874 5.653 15.241 1.00 93.75 100 SER A CA 1
ATOM 728 C C . SER A 1 100 ? -19.951 6.180 14.150 1.00 93.75 100 SER A C 1
ATOM 730 O O . SER A 1 100 ? -18.724 6.149 14.261 1.00 93.75 100 SER A O 1
ATOM 732 N N . ARG A 1 101 ? -20.543 6.786 13.114 1.00 91.50 101 ARG A N 1
ATOM 733 C CA . ARG A 1 101 ? -19.789 7.404 12.008 1.00 91.50 101 ARG A CA 1
ATOM 734 C C . ARG A 1 101 ? -18.757 8.419 12.493 1.00 91.50 101 ARG A C 1
ATOM 736 O O . ARG A 1 101 ? -17.642 8.445 11.986 1.00 91.50 101 ARG A O 1
ATOM 743 N N . ARG A 1 102 ? -19.116 9.250 13.475 1.00 93.00 102 ARG A N 1
ATOM 744 C CA . ARG A 1 102 ? -18.203 10.251 14.041 1.00 93.00 102 ARG A CA 1
ATOM 745 C C . ARG A 1 102 ? -16.996 9.587 14.705 1.00 93.00 102 ARG A C 1
ATOM 747 O O . ARG A 1 102 ? -15.882 10.071 14.549 1.00 93.00 102 ARG A O 1
ATOM 754 N N . SER A 1 103 ? -17.216 8.480 15.415 1.00 95.50 103 SER A N 1
ATOM 755 C CA . SER A 1 103 ? -16.140 7.727 16.060 1.00 95.50 103 SER A CA 1
ATOM 756 C C . SER A 1 103 ? -15.211 7.074 15.035 1.00 95.50 103 SER A C 1
ATOM 758 O O . SER A 1 103 ? -13.995 7.184 15.162 1.00 95.50 103 SER A O 1
ATOM 760 N N . MET A 1 104 ? -15.776 6.477 13.981 1.00 94.75 104 MET A N 1
ATOM 761 C CA . MET A 1 104 ? -15.003 5.940 12.857 1.00 94.75 104 MET A CA 1
ATOM 762 C C . MET A 1 104 ? -14.168 7.029 12.173 1.00 94.75 104 MET A C 1
ATOM 764 O O . MET A 1 104 ? -12.979 6.835 11.943 1.00 94.75 104 MET A O 1
ATOM 768 N N . SER A 1 105 ? -14.779 8.182 11.883 1.00 93.44 105 SER A N 1
ATOM 769 C CA . SER A 1 105 ? -14.127 9.304 11.199 1.00 93.44 105 SER A CA 1
ATOM 770 C C . SER A 1 105 ? -12.935 9.845 11.989 1.00 93.44 105 SER A C 1
ATOM 772 O O . SER A 1 105 ? -11.855 9.996 11.427 1.00 93.44 105 SER A O 1
ATOM 774 N N . ALA A 1 106 ? -13.082 10.014 13.307 1.00 94.00 106 ALA A N 1
ATOM 775 C CA . ALA A 1 106 ? -12.001 10.488 14.172 1.00 94.00 106 ALA A CA 1
ATOM 776 C C . ALA A 1 106 ? -10.775 9.552 14.170 1.00 94.00 106 ALA A C 1
ATOM 778 O O . ALA A 1 106 ? -9.634 10.012 14.176 1.00 94.00 106 ALA A O 1
ATOM 779 N N . VAL A 1 107 ? -10.989 8.231 14.134 1.00 95.44 107 VAL A N 1
ATOM 780 C CA . VAL A 1 107 ? -9.879 7.268 14.030 1.00 95.44 107 VAL A CA 1
ATOM 781 C C . VAL A 1 107 ? -9.235 7.299 12.647 1.00 95.44 107 VAL A C 1
ATOM 783 O O . VAL A 1 107 ? -8.010 7.230 12.554 1.00 95.44 107 VAL A O 1
ATOM 786 N N . LEU A 1 108 ? -10.026 7.423 11.578 1.00 94.31 108 LEU A N 1
ATOM 787 C CA . LEU A 1 108 ? -9.482 7.565 10.225 1.00 94.31 108 LEU A CA 1
ATOM 788 C C . LEU A 1 108 ? -8.632 8.833 10.094 1.00 94.31 108 LEU A C 1
ATOM 790 O O . LEU A 1 108 ? -7.546 8.755 9.537 1.00 94.31 108 LEU A O 1
ATOM 794 N N . GLU A 1 109 ? -9.052 9.958 10.674 1.00 92.75 109 GLU A N 1
ATOM 795 C CA . GLU A 1 109 ? -8.279 11.210 10.684 1.00 92.75 109 GLU A CA 1
ATOM 796 C C . GLU A 1 109 ? -6.912 11.047 11.370 1.00 92.75 109 GLU A C 1
ATOM 798 O O . GLU A 1 109 ? -5.866 11.440 10.837 1.00 92.75 109 GLU A O 1
ATOM 803 N N . ALA A 1 110 ? -6.895 10.394 12.537 1.00 93.44 110 ALA A N 1
ATOM 804 C CA . ALA A 1 110 ? -5.656 10.092 13.250 1.00 93.44 110 ALA A CA 1
ATOM 805 C C . ALA A 1 110 ? -4.731 9.182 12.422 1.00 93.44 110 ALA A C 1
ATOM 807 O O . ALA A 1 110 ? -3.513 9.376 12.390 1.00 93.44 110 ALA A O 1
ATOM 808 N N . PHE A 1 111 ? -5.305 8.207 11.716 1.00 94.38 111 PHE A N 1
ATOM 809 C CA . PHE A 1 111 ? -4.566 7.316 10.828 1.00 94.38 111 PHE A CA 1
ATOM 810 C C . PHE A 1 111 ? -4.037 8.026 9.582 1.00 94.38 111 PHE A C 1
ATOM 812 O O . PHE A 1 111 ? -2.903 7.766 9.190 1.00 94.38 111 PHE A O 1
ATOM 819 N N . GLU A 1 112 ? -4.800 8.936 8.977 1.00 91.56 112 GLU A N 1
ATOM 820 C CA . GLU A 1 112 ? -4.335 9.755 7.850 1.00 91.56 112 GLU A CA 1
ATOM 821 C C . GLU A 1 112 ? -3.145 10.626 8.251 1.00 91.56 112 GLU A C 1
ATOM 823 O O . GLU A 1 112 ? -2.163 10.697 7.513 1.00 91.56 112 GLU A O 1
ATOM 828 N N . THR A 1 113 ? -3.181 11.209 9.451 1.00 90.94 113 THR A N 1
ATOM 829 C CA . THR A 1 113 ? -2.056 11.980 10.000 1.00 90.94 113 THR A CA 1
ATOM 830 C C . THR A 1 113 ? -0.805 11.110 10.127 1.00 90.94 113 THR A C 1
ATOM 832 O O . THR A 1 113 ? 0.277 11.490 9.669 1.00 90.94 113 THR A O 1
ATOM 835 N N . TRP A 1 114 ? -0.958 9.906 10.687 1.00 92.19 114 TRP A N 1
ATOM 836 C CA . TRP A 1 114 ? 0.131 8.938 10.820 1.00 92.19 114 TRP A CA 1
ATOM 837 C C . TRP A 1 114 ? 0.673 8.480 9.456 1.00 92.19 114 TRP A C 1
ATOM 839 O O . TRP A 1 114 ? 1.882 8.346 9.272 1.00 92.19 114 TRP A O 1
ATOM 849 N N . LEU A 1 115 ? -0.213 8.279 8.477 1.00 91.94 115 LEU A N 1
ATOM 850 C CA . LEU A 1 115 ? 0.121 7.859 7.114 1.00 91.94 115 LEU A CA 1
ATOM 851 C C . LEU A 1 115 ? 0.551 9.006 6.195 1.00 91.94 115 LEU A C 1
ATOM 853 O O . LEU A 1 115 ? 0.883 8.749 5.037 1.00 91.94 115 LEU A O 1
ATOM 857 N N . SER A 1 116 ? 0.602 10.247 6.674 1.00 90.81 116 SER A N 1
ATOM 858 C CA . SER A 1 116 ? 1.000 11.394 5.855 1.00 90.81 116 SER A CA 1
ATOM 859 C C . SER A 1 116 ? 2.341 11.219 5.116 1.00 90.81 116 SER A C 1
ATOM 861 O O . SER A 1 116 ? 2.399 11.605 3.945 1.00 90.81 116 SER A O 1
ATOM 863 N N . PRO A 1 117 ? 3.393 10.561 5.665 1.00 91.88 117 PRO A N 1
ATOM 864 C CA . PRO A 1 117 ? 4.612 10.306 4.897 1.00 91.88 117 PRO A CA 1
ATOM 865 C C . PRO A 1 117 ? 4.369 9.351 3.723 1.00 91.88 117 PRO A C 1
ATOM 867 O O . PRO A 1 117 ? 4.962 9.510 2.662 1.00 91.88 117 PRO A O 1
ATOM 870 N N . LEU A 1 118 ? 3.484 8.365 3.894 1.00 91.44 118 LEU A N 1
ATOM 871 C CA . LEU A 1 118 ? 3.139 7.396 2.857 1.00 91.44 118 LEU A CA 1
ATOM 872 C C . LEU A 1 118 ? 2.325 8.045 1.730 1.00 91.44 118 LEU A C 1
ATOM 874 O O . LEU A 1 118 ? 2.521 7.701 0.566 1.00 91.44 118 LEU A O 1
ATOM 878 N N . THR A 1 119 ? 1.440 8.991 2.061 1.00 91.88 119 THR A N 1
ATOM 879 C CA . THR A 1 119 ? 0.737 9.819 1.068 1.00 91.88 119 THR A CA 1
ATOM 880 C C . THR A 1 119 ? 1.733 10.626 0.245 1.00 91.88 119 THR A C 1
ATOM 882 O O . THR A 1 119 ? 1.704 10.558 -0.981 1.00 91.88 119 THR A O 1
ATOM 885 N N . ALA A 1 120 ? 2.656 11.326 0.909 1.00 93.50 120 ALA A N 1
ATOM 886 C CA . ALA A 1 120 ? 3.667 12.135 0.239 1.00 93.50 120 ALA A CA 1
ATOM 887 C C . ALA A 1 120 ? 4.576 11.284 -0.667 1.00 93.50 120 ALA A C 1
ATOM 889 O O . ALA A 1 120 ? 4.840 11.654 -1.808 1.00 93.50 120 ALA A O 1
ATOM 890 N N . GLN A 1 121 ? 4.987 10.097 -0.203 1.00 94.88 121 GLN A N 1
ATOM 891 C CA . GLN A 1 121 ? 5.716 9.113 -1.014 1.00 94.88 121 GLN A CA 1
ATOM 892 C C . GLN A 1 121 ? 4.909 8.667 -2.238 1.00 94.88 121 GLN A C 1
ATOM 894 O O . GLN A 1 121 ? 5.455 8.564 -3.332 1.00 94.88 121 GLN A O 1
ATOM 899 N N . PHE A 1 122 ? 3.608 8.420 -2.087 1.00 93.62 122 PHE A N 1
ATOM 900 C CA . PHE A 1 122 ? 2.764 8.029 -3.213 1.00 93.62 122 PHE A CA 1
ATOM 901 C C . PHE A 1 122 ? 2.678 9.135 -4.279 1.00 93.62 122 PHE A C 1
ATOM 903 O O . PHE A 1 122 ? 2.853 8.836 -5.459 1.00 93.62 122 PHE A O 1
ATOM 910 N N . CYS A 1 123 ? 2.482 10.393 -3.871 1.00 93.62 123 CYS A N 1
ATOM 911 C CA . CYS A 1 123 ? 2.465 11.552 -4.773 1.00 93.62 123 CYS A CA 1
ATOM 912 C C . CYS A 1 123 ? 3.822 11.790 -5.453 1.00 93.62 123 CYS A C 1
ATOM 914 O O . CYS A 1 123 ? 3.896 12.078 -6.646 1.00 93.62 123 CYS A O 1
ATOM 916 N N . LEU A 1 124 ? 4.920 11.617 -4.720 1.00 95.38 124 LEU A N 1
ATOM 917 C CA . LEU A 1 124 ? 6.250 11.699 -5.310 1.00 95.38 124 LEU A CA 1
ATOM 918 C C . LEU A 1 124 ? 6.477 10.578 -6.335 1.00 95.38 124 LEU A C 1
ATOM 920 O O . LEU A 1 124 ? 7.006 10.825 -7.414 1.00 95.38 124 LEU A O 1
ATOM 924 N N . GLY A 1 125 ? 6.032 9.357 -6.029 1.00 95.19 125 GLY A N 1
ATOM 925 C CA . GLY A 1 125 ? 6.100 8.219 -6.944 1.00 95.19 125 GLY A CA 1
ATOM 926 C C . GLY A 1 125 ? 5.343 8.448 -8.257 1.00 95.19 125 GLY A C 1
ATOM 927 O O . GLY A 1 125 ? 5.846 8.048 -9.308 1.00 95.19 125 GLY A O 1
ATOM 928 N N . SER A 1 126 ? 4.187 9.130 -8.232 1.00 94.00 126 SER A N 1
ATOM 929 C CA . SER A 1 126 ? 3.502 9.526 -9.473 1.00 94.00 126 SER A CA 1
ATOM 930 C C . SER A 1 126 ? 4.317 10.517 -10.290 1.00 94.00 126 SER A C 1
ATOM 932 O O . SER A 1 126 ? 4.516 10.273 -11.478 1.00 94.00 126 SER A O 1
ATOM 934 N N . LEU A 1 127 ? 4.866 11.563 -9.665 1.00 93.56 127 LEU A N 1
ATOM 935 C CA . LEU A 1 127 ? 5.680 12.544 -10.386 1.00 93.56 127 LEU A CA 1
ATOM 936 C C . LEU A 1 127 ? 6.929 11.910 -11.008 1.00 93.56 127 LEU A C 1
ATOM 938 O O . LEU A 1 127 ? 7.263 12.211 -12.154 1.00 93.56 127 LEU A O 1
ATOM 942 N N . VAL A 1 128 ? 7.600 11.009 -10.278 1.00 93.44 128 VAL A N 1
ATOM 943 C CA . VAL A 1 128 ? 8.752 10.254 -10.796 1.00 93.44 128 VAL A CA 1
ATOM 944 C C . VAL A 1 128 ? 8.339 9.423 -12.010 1.00 93.44 128 VAL A C 1
ATOM 946 O O . VAL A 1 128 ? 9.026 9.466 -13.026 1.00 93.44 128 VAL A O 1
ATOM 949 N N . ALA A 1 129 ? 7.218 8.698 -11.942 1.00 91.12 129 ALA A N 1
ATOM 950 C CA . ALA A 1 129 ? 6.736 7.885 -13.060 1.00 91.12 129 ALA A CA 1
ATOM 951 C C . ALA A 1 129 ? 6.391 8.719 -14.305 1.00 91.12 129 ALA A C 1
ATOM 953 O O . ALA A 1 129 ? 6.579 8.256 -15.427 1.00 91.12 129 ALA A O 1
ATOM 954 N N . GLU A 1 130 ? 5.889 9.939 -14.115 1.00 89.62 130 GLU A N 1
ATOM 955 C CA . GLU A 1 130 ? 5.556 10.863 -15.203 1.00 89.62 130 GLU A CA 1
ATOM 956 C C . GLU A 1 130 ? 6.804 11.472 -15.858 1.00 89.62 130 GLU A C 1
ATOM 958 O O . GLU A 1 130 ? 6.829 11.671 -17.072 1.00 89.62 130 GLU A O 1
ATOM 963 N N . HIS A 1 131 ? 7.856 11.725 -15.074 1.00 84.88 131 HIS A N 1
ATOM 964 C CA . HIS A 1 131 ? 9.053 12.445 -15.517 1.00 84.88 131 HIS A CA 1
ATOM 965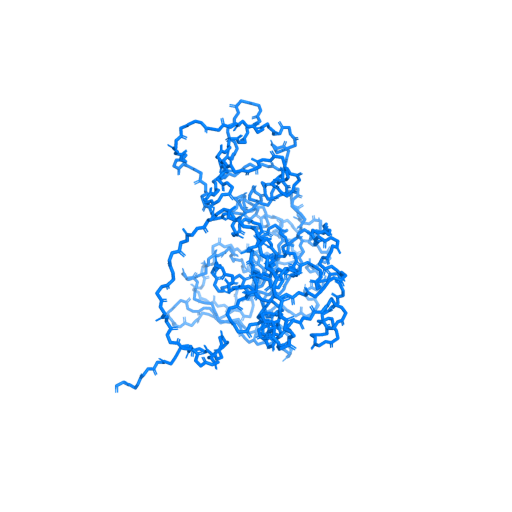 C C . HIS A 1 131 ? 10.285 11.547 -15.737 1.00 84.88 131 HIS A C 1
ATOM 967 O O . HIS A 1 131 ? 11.333 12.050 -16.145 1.00 84.88 131 HIS A O 1
ATOM 973 N N . GLU A 1 132 ? 10.188 10.227 -15.524 1.00 80.25 132 GLU A N 1
ATOM 974 C CA . GLU A 1 132 ? 11.317 9.276 -15.572 1.00 80.25 132 GLU A CA 1
ATOM 975 C C . GLU A 1 132 ? 12.163 9.425 -16.848 1.00 80.25 132 GLU A C 1
ATOM 977 O O . GLU A 1 132 ? 13.392 9.475 -16.790 1.00 80.25 132 GLU A O 1
ATOM 982 N N . ALA A 1 133 ? 11.507 9.556 -18.005 1.00 76.81 133 ALA A N 1
ATOM 983 C CA . ALA A 1 133 ? 12.181 9.676 -19.296 1.00 76.81 133 ALA A CA 1
ATOM 984 C C . ALA A 1 133 ? 12.996 10.976 -19.448 1.00 76.81 133 ALA A C 1
ATOM 986 O O . ALA A 1 133 ? 13.951 11.004 -20.223 1.00 76.81 133 ALA A O 1
ATOM 987 N N . ALA A 1 134 ? 12.629 12.039 -18.726 1.00 80.38 134 ALA A N 1
ATOM 988 C CA . ALA A 1 134 ? 13.270 13.351 -18.801 1.00 80.38 134 ALA A CA 1
ATOM 989 C C . ALA A 1 134 ? 14.360 13.551 -17.735 1.00 80.38 134 ALA A C 1
ATOM 991 O O . ALA A 1 134 ? 15.330 14.266 -17.983 1.00 80.38 134 ALA A O 1
ATOM 992 N N . LEU A 1 135 ? 14.222 12.921 -16.563 1.00 81.38 135 LEU A N 1
ATOM 993 C CA . LEU A 1 135 ? 15.109 13.144 -15.414 1.00 81.38 135 LEU A CA 1
ATOM 994 C C . LEU A 1 135 ? 16.486 12.477 -15.567 1.00 81.38 135 LEU A C 1
ATOM 996 O O . LEU A 1 135 ? 17.465 12.952 -14.998 1.00 81.38 135 LEU A O 1
ATOM 1000 N N . GLY A 1 136 ? 16.614 11.421 -16.376 1.00 82.62 136 GLY A N 1
ATOM 1001 C CA . GLY A 1 136 ? 17.902 10.753 -16.599 1.00 82.62 136 GLY A CA 1
ATOM 1002 C C . GLY A 1 136 ? 18.593 10.326 -15.293 1.00 82.62 136 GLY A C 1
ATOM 1003 O O . GLY A 1 136 ? 17.942 9.982 -14.309 1.00 82.62 136 GLY A O 1
ATOM 1004 N N . SER A 1 137 ? 19.930 10.322 -15.275 1.00 85.75 137 SER A N 1
ATOM 1005 C CA . SER A 1 137 ? 20.709 10.052 -14.058 1.00 85.75 137 SER A CA 1
ATOM 1006 C C . SER A 1 137 ? 21.036 11.347 -13.312 1.00 85.75 137 SER A C 1
ATOM 1008 O O . SER A 1 137 ? 21.638 12.259 -13.889 1.00 85.75 137 SER A O 1
ATOM 1010 N N . GLY A 1 138 ? 20.741 11.408 -12.016 1.00 89.31 138 GLY A N 1
ATOM 1011 C CA . GLY A 1 138 ? 21.113 12.542 -11.179 1.00 89.31 138 GLY A CA 1
ATOM 1012 C C . GLY A 1 138 ? 20.353 12.595 -9.863 1.00 89.31 138 GLY A C 1
ATOM 1013 O O . GLY A 1 138 ? 19.507 11.744 -9.584 1.00 89.31 138 GLY A O 1
ATOM 1014 N N . VAL A 1 139 ? 20.675 13.629 -9.086 1.00 92.44 139 VAL A N 1
ATOM 1015 C CA . VAL A 1 139 ? 19.963 14.002 -7.865 1.00 92.44 139 VAL A CA 1
ATOM 1016 C C . VAL A 1 139 ? 19.173 15.274 -8.143 1.00 92.44 139 VAL A C 1
ATOM 1018 O O . VAL A 1 139 ? 19.708 16.224 -8.725 1.00 92.44 139 VAL A O 1
ATOM 1021 N N . PHE A 1 140 ? 17.911 15.285 -7.736 1.00 93.75 140 PHE A N 1
ATOM 1022 C CA . PHE A 1 140 ? 16.978 16.370 -8.003 1.00 93.75 140 PHE A CA 1
ATOM 1023 C C . PHE A 1 140 ? 16.294 16.842 -6.732 1.00 93.75 140 PHE A C 1
ATOM 1025 O O . PHE A 1 140 ? 15.929 16.038 -5.875 1.00 93.75 140 PHE A O 1
ATOM 1032 N N . ASP A 1 141 ? 16.082 18.147 -6.660 1.00 94.62 141 ASP A N 1
ATOM 1033 C CA . ASP A 1 141 ? 15.209 18.777 -5.690 1.00 94.62 141 ASP A CA 1
ATOM 1034 C C . ASP A 1 141 ? 13.829 18.954 -6.320 1.00 94.62 141 ASP A C 1
ATOM 1036 O O . ASP A 1 141 ? 13.690 19.435 -7.445 1.00 94.62 141 ASP A O 1
ATOM 1040 N N . VAL A 1 142 ? 12.804 18.539 -5.582 1.00 94.94 142 VAL A N 1
ATOM 1041 C CA . VAL A 1 142 ? 11.399 18.732 -5.934 1.00 94.94 142 VAL A CA 1
ATOM 1042 C C . VAL A 1 142 ? 10.856 19.778 -4.982 1.00 94.94 142 VAL A C 1
ATOM 1044 O O . VAL A 1 142 ? 10.820 19.559 -3.768 1.00 94.94 142 VAL A O 1
ATOM 1047 N N . SER A 1 143 ? 10.468 20.933 -5.509 1.00 94.69 143 SER A N 1
ATOM 1048 C CA . SER A 1 143 ? 10.035 22.072 -4.698 1.00 94.69 143 SER A CA 1
ATOM 1049 C C . SER A 1 143 ? 8.778 22.718 -5.260 1.00 94.69 143 SER A C 1
ATOM 1051 O O . SER A 1 143 ? 8.605 22.773 -6.471 1.00 94.69 143 SER A O 1
ATOM 1053 N N . ALA A 1 144 ? 7.918 23.230 -4.386 1.00 93.81 144 ALA A N 1
ATOM 1054 C CA . ALA A 1 144 ? 6.755 24.025 -4.769 1.00 93.81 144 ALA A CA 1
ATOM 1055 C C . ALA A 1 144 ? 6.627 25.211 -3.815 1.00 93.81 144 ALA A C 1
ATOM 1057 O O . ALA A 1 144 ? 6.893 25.080 -2.618 1.00 93.81 144 ALA A O 1
ATOM 1058 N N . ASN A 1 145 ? 6.239 26.378 -4.335 1.00 88.62 145 ASN A N 1
ATOM 1059 C CA . ASN A 1 145 ? 6.033 27.596 -3.540 1.00 88.62 145 ASN A CA 1
ATOM 1060 C C . ASN A 1 145 ? 7.232 27.958 -2.633 1.00 88.62 145 ASN A C 1
ATOM 1062 O O . ASN A 1 145 ? 7.064 28.358 -1.483 1.00 88.62 145 ASN A O 1
ATOM 1066 N N . GLY A 1 146 ? 8.460 27.763 -3.132 1.00 86.56 146 GLY A N 1
ATOM 1067 C CA . GLY A 1 146 ? 9.700 28.026 -2.386 1.00 86.56 146 GLY A CA 1
ATOM 1068 C C . GLY A 1 146 ? 10.011 27.023 -1.266 1.00 86.56 146 GLY A C 1
ATOM 1069 O O . GLY A 1 146 ? 10.994 27.199 -0.548 1.00 86.56 146 GLY A O 1
ATOM 1070 N N . ARG A 1 147 ? 9.209 25.963 -1.112 1.00 92.56 147 ARG A N 1
ATOM 1071 C CA . ARG A 1 147 ? 9.401 24.898 -0.124 1.00 92.56 147 ARG A CA 1
ATOM 1072 C C . ARG A 1 147 ? 9.933 23.637 -0.795 1.00 92.56 147 ARG A C 1
ATOM 1074 O O . ARG A 1 147 ? 9.363 23.160 -1.773 1.00 92.56 147 ARG A O 1
ATOM 1081 N N . LEU A 1 148 ? 10.997 23.063 -0.236 1.00 93.94 148 LEU A N 1
ATOM 1082 C CA . LEU A 1 148 ? 11.516 21.764 -0.663 1.00 93.94 148 LEU A CA 1
ATOM 1083 C C . LEU A 1 148 ? 10.577 20.649 -0.180 1.00 93.94 148 LEU A C 1
ATOM 1085 O O . LEU A 1 148 ? 10.367 20.489 1.021 1.00 93.94 148 LEU A O 1
ATOM 1089 N N . LEU A 1 149 ? 10.020 19.891 -1.120 1.00 95.50 149 LEU A N 1
ATOM 1090 C CA . LEU A 1 149 ? 9.098 18.786 -0.860 1.00 95.50 149 LEU A CA 1
ATOM 1091 C C . LEU A 1 149 ? 9.816 17.444 -0.851 1.00 95.50 149 LEU A C 1
ATOM 1093 O O . LEU A 1 149 ? 9.488 16.582 -0.041 1.00 95.50 149 LEU A O 1
ATOM 1097 N N . ALA A 1 150 ? 10.780 17.249 -1.750 1.00 95.69 150 ALA A N 1
ATOM 1098 C CA . ALA A 1 150 ? 11.528 16.007 -1.827 1.00 95.69 150 ALA A CA 1
ATOM 1099 C C . ALA A 1 150 ? 12.925 16.190 -2.418 1.00 95.69 150 ALA A C 1
ATOM 1101 O O . ALA A 1 150 ? 13.216 17.167 -3.106 1.00 95.69 150 ALA A O 1
ATOM 1102 N N . VAL A 1 151 ? 13.764 15.196 -2.159 1.00 94.88 151 VAL A N 1
ATOM 1103 C CA . VAL A 1 151 ? 15.086 15.004 -2.747 1.00 94.88 151 VAL A CA 1
ATOM 1104 C C . VAL A 1 151 ? 15.094 13.627 -3.382 1.00 94.88 151 VAL A C 1
ATOM 1106 O O . VAL A 1 151 ? 14.790 12.643 -2.710 1.00 94.88 151 VAL A O 1
ATOM 1109 N N . VAL A 1 152 ? 15.425 13.545 -4.663 1.00 94.38 152 VAL A N 1
ATOM 1110 C CA . VAL A 1 152 ? 15.304 12.320 -5.452 1.00 94.38 152 VAL A CA 1
ATOM 1111 C C . VAL A 1 152 ? 16.648 11.983 -6.078 1.00 94.38 152 VAL A C 1
ATOM 1113 O O . VAL A 1 152 ? 17.069 12.651 -7.019 1.00 94.38 152 VAL A O 1
ATOM 1116 N N . ASP A 1 153 ? 17.310 10.933 -5.595 1.00 92.25 153 ASP A N 1
ATOM 1117 C CA . ASP A 1 153 ? 18.387 10.274 -6.335 1.00 92.25 153 ASP A CA 1
ATOM 1118 C C . ASP A 1 153 ? 17.788 9.174 -7.224 1.00 92.25 153 ASP A C 1
ATOM 1120 O O . ASP A 1 153 ? 17.243 8.179 -6.737 1.00 92.25 153 ASP A O 1
ATOM 1124 N N . MET A 1 154 ? 17.914 9.329 -8.546 1.00 90.06 154 MET A N 1
ATOM 1125 C CA . MET A 1 154 ? 17.375 8.378 -9.529 1.00 90.06 154 MET A CA 1
ATOM 1126 C C . MET A 1 154 ? 18.024 6.981 -9.460 1.00 90.06 154 MET A C 1
ATOM 1128 O O . MET A 1 154 ? 17.522 6.028 -10.065 1.00 90.06 154 MET A O 1
ATOM 1132 N N . HIS A 1 155 ? 19.134 6.820 -8.734 1.00 86.75 155 HIS A N 1
ATOM 1133 C CA . HIS A 1 155 ? 19.827 5.542 -8.541 1.00 86.75 155 HIS A CA 1
ATOM 1134 C C . HIS A 1 155 ? 19.970 5.112 -7.079 1.00 86.75 155 HIS A C 1
ATOM 1136 O O . HIS A 1 155 ? 20.453 4.004 -6.823 1.00 86.75 155 HIS A O 1
ATOM 1142 N N . GLY A 1 156 ? 19.531 5.944 -6.141 1.00 88.69 156 GLY A N 1
ATOM 1143 C CA . GLY A 1 156 ? 19.758 5.747 -4.720 1.00 88.69 156 GLY A CA 1
ATOM 1144 C C . GLY A 1 156 ? 18.490 5.918 -3.899 1.00 88.69 156 GLY A C 1
ATOM 1145 O O . GLY A 1 156 ? 17.463 5.264 -4.136 1.00 88.69 156 GLY A O 1
ATOM 1146 N N . ASP A 1 157 ? 18.613 6.776 -2.895 1.00 92.00 157 ASP A N 1
ATOM 1147 C CA . ASP A 1 157 ? 17.561 7.057 -1.938 1.00 92.00 157 ASP A CA 1
ATOM 1148 C C . ASP A 1 157 ? 16.758 8.292 -2.330 1.00 92.00 157 ASP A C 1
ATOM 1150 O O . ASP A 1 157 ? 17.221 9.229 -2.980 1.00 92.00 157 ASP A O 1
ATOM 1154 N N . VAL A 1 158 ? 15.510 8.275 -1.898 1.00 93.75 158 VAL A N 1
ATOM 1155 C CA . VAL A 1 158 ? 14.558 9.353 -2.063 1.00 93.75 158 VAL A CA 1
ATOM 1156 C C . VAL A 1 158 ? 14.103 9.776 -0.684 1.00 93.75 158 VAL A C 1
ATOM 1158 O O . VAL A 1 158 ? 13.800 8.936 0.161 1.00 93.75 158 VAL A O 1
ATOM 1161 N N . ALA A 1 159 ? 14.027 11.074 -0.455 1.00 94.94 159 ALA A N 1
ATOM 1162 C CA . ALA A 1 159 ? 13.563 11.634 0.795 1.00 94.94 159 ALA A CA 1
ATOM 1163 C C . ALA A 1 159 ? 12.424 12.602 0.537 1.00 94.94 159 ALA A C 1
ATOM 1165 O O . ALA A 1 159 ? 12.497 13.414 -0.379 1.00 94.94 159 ALA A O 1
ATOM 1166 N N . VAL A 1 160 ? 11.372 12.517 1.344 1.00 95.25 160 VAL A N 1
ATOM 1167 C CA . VAL A 1 160 ? 10.194 13.373 1.206 1.00 95.25 160 VAL A CA 1
ATOM 1168 C C . VAL A 1 160 ? 9.890 14.071 2.520 1.00 95.25 160 VAL A C 1
ATOM 1170 O O . VAL A 1 160 ? 10.075 13.494 3.596 1.00 95.25 160 VAL A O 1
ATOM 1173 N N . LEU A 1 161 ? 9.414 15.308 2.435 1.00 94.44 161 LEU A N 1
ATOM 1174 C CA . LEU A 1 161 ? 8.897 16.066 3.559 1.00 94.44 161 LEU A CA 1
ATOM 1175 C C . LEU A 1 161 ? 7.621 15.380 4.090 1.00 94.44 161 LEU A C 1
ATOM 1177 O O . LEU A 1 161 ? 6.622 15.288 3.369 1.00 94.44 161 LEU A O 1
ATOM 1181 N N . PRO A 1 162 ? 7.622 14.878 5.339 1.00 87.62 162 PRO A N 1
ATOM 1182 C CA . PRO A 1 162 ? 6.418 14.329 5.949 1.00 87.62 162 PRO A CA 1
ATOM 1183 C C . PRO A 1 162 ? 5.329 15.405 6.023 1.00 87.62 162 PRO A C 1
ATOM 1185 O O . PRO A 1 162 ? 5.600 16.529 6.438 1.00 87.62 162 PRO A O 1
ATOM 1188 N N . GLY A 1 163 ? 4.099 15.068 5.631 1.00 87.56 163 GLY A N 1
ATOM 1189 C CA . GLY A 1 163 ? 2.971 16.006 5.663 1.00 87.56 163 GLY A CA 1
ATOM 1190 C C . GLY A 1 163 ? 2.715 16.772 4.364 1.00 87.56 163 GLY A C 1
ATOM 1191 O O . GLY A 1 163 ? 1.736 17.511 4.304 1.00 87.56 163 GLY A O 1
ATOM 1192 N N . SER A 1 164 ? 3.531 16.589 3.320 1.00 90.44 164 SER A N 1
ATOM 1193 C CA . SER A 1 164 ? 3.186 17.091 1.986 1.00 90.44 164 SER A CA 1
ATOM 1194 C C . SER A 1 164 ? 1.893 16.450 1.479 1.00 90.44 164 SER A C 1
ATOM 1196 O O . SER A 1 164 ? 1.694 15.235 1.563 1.00 90.44 164 SER A O 1
ATOM 1198 N N . THR A 1 165 ? 1.011 17.291 0.959 1.00 88.56 165 THR A N 1
ATOM 1199 C CA . THR A 1 165 ? -0.303 16.921 0.434 1.00 88.56 165 THR A CA 1
ATOM 1200 C C . THR A 1 165 ? -0.249 16.754 -1.085 1.00 88.56 165 THR A C 1
ATOM 1202 O O . THR A 1 165 ? 0.680 17.260 -1.711 1.00 88.56 165 THR A O 1
ATOM 1205 N N . PRO A 1 166 ? -1.236 16.091 -1.715 1.00 88.38 166 PRO A N 1
ATOM 1206 C CA . PRO A 1 166 ? -1.296 16.007 -3.174 1.00 88.38 166 PRO A CA 1
ATOM 1207 C C . PRO A 1 166 ? -1.212 17.375 -3.867 1.00 88.38 166 PRO A C 1
ATOM 1209 O O . PRO A 1 166 ? -0.460 17.509 -4.824 1.00 88.38 166 PRO A O 1
ATOM 1212 N N . ALA A 1 167 ? -1.885 18.393 -3.320 1.00 89.31 167 ALA A N 1
ATOM 1213 C CA . ALA A 1 167 ? -1.878 19.756 -3.853 1.00 89.31 167 ALA A CA 1
ATOM 1214 C C . ALA A 1 167 ? -0.478 20.394 -3.863 1.00 89.31 167 ALA A C 1
ATOM 1216 O O . ALA A 1 167 ? -0.165 21.181 -4.746 1.00 89.31 167 ALA A O 1
ATOM 1217 N N . ASP A 1 168 ? 0.396 20.029 -2.919 1.00 91.44 168 ASP A N 1
ATOM 1218 C CA . ASP A 1 168 ? 1.775 20.526 -2.914 1.00 91.44 168 ASP A CA 1
ATOM 1219 C C . ASP A 1 168 ? 2.574 20.029 -4.127 1.00 91.44 168 ASP A C 1
ATOM 1221 O O . ASP A 1 168 ? 3.504 20.698 -4.567 1.00 91.44 168 ASP A O 1
ATOM 1225 N N . PHE A 1 169 ? 2.232 18.853 -4.660 1.00 91.31 169 PHE A N 1
ATOM 1226 C CA . PHE A 1 169 ? 2.958 18.215 -5.756 1.00 91.31 169 PHE A CA 1
ATOM 1227 C C . PHE A 1 169 ? 2.452 18.609 -7.150 1.00 91.31 169 PHE A C 1
ATOM 1229 O O . PHE A 1 169 ? 3.159 18.351 -8.120 1.00 91.31 169 PHE A O 1
ATOM 1236 N N . GLU A 1 170 ? 1.274 19.230 -7.266 1.00 88.88 170 GLU A N 1
ATOM 1237 C CA . GLU A 1 170 ? 0.680 19.618 -8.557 1.00 88.88 170 GLU A CA 1
ATOM 1238 C C . GLU A 1 170 ? 1.543 20.649 -9.303 1.00 88.88 170 GLU A C 1
ATOM 1240 O O . GLU A 1 170 ? 1.800 20.489 -10.494 1.00 88.88 170 GLU A O 1
ATOM 1245 N N . ASP A 1 171 ? 2.070 21.643 -8.581 1.00 86.62 171 ASP A N 1
ATOM 1246 C CA . ASP A 1 171 ? 2.926 22.710 -9.123 1.00 86.62 171 ASP A CA 1
ATOM 1247 C C . ASP A 1 171 ? 4.418 22.487 -8.815 1.00 86.62 171 ASP A C 1
ATOM 1249 O O . ASP A 1 171 ? 5.216 23.429 -8.737 1.00 86.62 171 ASP A O 1
ATOM 1253 N N . ALA A 1 172 ? 4.815 21.236 -8.574 1.00 93.50 172 ALA A N 1
ATOM 1254 C CA . ALA A 1 172 ? 6.182 20.928 -8.192 1.00 93.50 172 ALA A CA 1
ATOM 1255 C C . ALA A 1 172 ? 7.166 21.115 -9.356 1.00 93.50 172 ALA A C 1
ATOM 1257 O O . ALA A 1 172 ? 6.996 20.594 -10.458 1.00 93.50 172 ALA A O 1
ATOM 1258 N N . VAL A 1 173 ? 8.262 21.813 -9.072 1.00 93.25 173 VAL A N 1
ATOM 1259 C CA . VAL A 1 173 ? 9.360 22.057 -10.003 1.00 93.25 173 VAL A CA 1
ATOM 1260 C C . VAL A 1 173 ? 10.546 21.179 -9.634 1.00 93.25 173 VAL A C 1
ATOM 1262 O O . VAL A 1 173 ? 10.959 21.117 -8.472 1.00 93.25 173 VAL A O 1
ATOM 1265 N N . TRP A 1 174 ? 11.110 20.538 -10.656 1.00 94.38 174 TRP A N 1
ATOM 1266 C CA . TRP A 1 174 ? 12.322 19.736 -10.567 1.00 94.38 174 TRP A CA 1
ATOM 1267 C C . TRP A 1 174 ? 13.545 20.591 -10.879 1.00 94.38 174 TRP A C 1
ATOM 1269 O O . TRP A 1 174 ? 13.657 21.157 -11.968 1.00 94.38 174 TRP A O 1
ATOM 1279 N N . THR A 1 175 ? 14.497 20.649 -9.956 1.00 93.12 175 THR A N 1
ATOM 1280 C CA . THR A 1 175 ? 15.787 21.308 -10.168 1.00 93.12 175 THR A CA 1
ATOM 1281 C C . THR A 1 175 ? 16.916 20.324 -9.916 1.00 93.12 175 THR A C 1
ATOM 1283 O O . THR A 1 175 ? 16.886 19.526 -8.982 1.00 93.12 175 THR A O 1
ATOM 1286 N N . ARG A 1 176 ? 17.930 20.330 -10.785 1.00 92.19 176 ARG A N 1
ATOM 1287 C CA . ARG A 1 176 ? 19.094 19.463 -10.592 1.00 92.19 176 ARG A CA 1
ATOM 1288 C C . ARG A 1 176 ? 19.889 19.963 -9.392 1.00 92.19 176 ARG A C 1
ATOM 1290 O O . ARG A 1 176 ? 20.204 21.147 -9.311 1.00 92.19 176 ARG A O 1
ATOM 1297 N N . ARG A 1 177 ? 20.226 19.054 -8.484 1.00 89.19 177 ARG A N 1
ATOM 1298 C CA . ARG A 1 177 ? 20.955 19.377 -7.264 1.00 89.19 177 ARG A CA 1
ATOM 1299 C C . ARG A 1 177 ? 22.459 19.231 -7.462 1.00 89.19 177 ARG A C 1
ATOM 1301 O O . ARG A 1 177 ? 22.926 18.244 -8.027 1.00 89.19 177 ARG A O 1
ATOM 1308 N N . GLU A 1 178 ? 23.208 20.202 -6.947 1.00 81.00 178 GLU A N 1
ATOM 1309 C CA . GLU A 1 178 ? 24.678 20.207 -6.984 1.00 81.00 178 GLU A CA 1
ATOM 1310 C C . GLU A 1 178 ? 25.315 19.690 -5.685 1.00 81.00 178 GLU A C 1
ATOM 1312 O O . GLU A 1 178 ? 26.409 19.131 -5.717 1.00 81.00 178 GLU A O 1
ATOM 1317 N N . SER A 1 179 ? 24.634 19.843 -4.543 1.00 74.56 179 SER A N 1
ATOM 1318 C CA . SER A 1 179 ? 25.160 19.453 -3.230 1.00 74.56 179 SER A CA 1
ATOM 1319 C C . SER A 1 179 ? 24.607 18.103 -2.760 1.00 74.56 179 SER A C 1
ATOM 1321 O O . SER A 1 179 ? 23.389 17.911 -2.769 1.00 74.56 179 SER A O 1
ATOM 1323 N N . PRO A 1 180 ? 25.456 17.167 -2.307 1.00 67.50 180 PRO A N 1
ATOM 1324 C CA . PRO A 1 180 ? 24.993 15.931 -1.698 1.00 67.50 180 PRO A CA 1
ATOM 1325 C C . PRO A 1 180 ? 24.446 16.202 -0.288 1.00 67.50 180 PRO A C 1
ATOM 1327 O O . PRO A 1 180 ? 25.116 16.812 0.543 1.00 67.50 180 PRO A O 1
ATOM 1330 N N . GLY A 1 181 ? 23.241 15.717 0.010 1.00 73.25 181 GLY A N 1
ATOM 1331 C CA . GLY A 1 181 ? 22.697 15.753 1.369 1.00 73.25 181 GLY A CA 1
ATOM 1332 C C . GLY A 1 181 ? 21.176 15.793 1.418 1.00 73.25 181 GLY A C 1
ATOM 1333 O O . GLY A 1 181 ? 20.532 16.569 0.717 1.00 73.25 181 GLY A O 1
ATOM 1334 N N . THR A 1 182 ? 20.599 14.962 2.282 1.00 81.06 182 THR A N 1
ATOM 1335 C CA . THR A 1 182 ? 19.165 14.976 2.584 1.00 81.06 182 THR A CA 1
ATOM 1336 C C . THR A 1 182 ? 18.939 15.691 3.918 1.00 81.06 182 THR A C 1
ATOM 1338 O O . THR A 1 182 ? 19.615 15.344 4.887 1.00 81.06 182 THR A O 1
ATOM 1341 N N . PRO A 1 183 ? 18.005 16.656 4.010 1.00 84.69 183 PRO A N 1
ATOM 1342 C CA . PRO A 1 183 ? 17.643 17.268 5.287 1.00 84.69 183 PRO A CA 1
ATOM 1343 C C . PRO A 1 183 ? 17.144 16.235 6.311 1.00 84.69 183 PRO A C 1
ATOM 1345 O O . PRO A 1 183 ? 16.317 15.389 5.984 1.00 84.69 183 PRO A O 1
ATOM 1348 N N . GLU A 1 184 ? 17.583 16.340 7.569 1.00 84.62 184 GLU A N 1
ATOM 1349 C CA . GLU A 1 184 ? 17.318 15.330 8.617 1.00 84.62 184 GLU A CA 1
ATOM 1350 C C . GLU A 1 184 ? 15.830 15.101 8.933 1.00 84.62 184 GLU A C 1
ATOM 1352 O O . GLU A 1 184 ? 15.441 14.024 9.375 1.00 84.62 184 GLU A O 1
ATOM 1357 N N . HIS A 1 185 ? 14.980 16.103 8.700 1.00 88.19 185 HIS A N 1
ATOM 1358 C CA . HIS A 1 185 ? 13.541 16.028 8.968 1.00 88.19 185 HIS A CA 1
ATOM 1359 C C . HIS A 1 185 ? 12.750 15.299 7.868 1.00 88.19 185 HIS A C 1
ATOM 1361 O O . HIS A 1 185 ? 11.542 15.095 8.009 1.00 88.19 185 HIS A O 1
ATOM 1367 N N . MET A 1 186 ? 13.398 14.928 6.761 1.00 92.25 186 MET A N 1
ATOM 1368 C CA . MET A 1 186 ? 12.756 14.212 5.664 1.00 92.25 186 MET A CA 1
ATOM 1369 C C . MET A 1 186 ? 12.758 12.706 5.897 1.00 92.25 186 MET A C 1
ATOM 1371 O O . MET A 1 186 ? 13.688 12.131 6.462 1.00 92.25 186 MET A O 1
ATOM 1375 N N . LYS A 1 187 ? 11.703 12.035 5.429 1.00 91.69 187 LYS A N 1
ATOM 1376 C CA . LYS A 1 187 ? 11.611 10.581 5.509 1.00 91.69 187 LYS A CA 1
ATOM 1377 C C . LYS A 1 187 ? 12.232 9.950 4.271 1.00 91.69 187 LYS A C 1
ATOM 1379 O O . LYS A 1 187 ? 11.664 10.054 3.184 1.00 91.69 187 LYS A O 1
ATOM 1384 N N . SER A 1 188 ? 13.345 9.249 4.464 1.00 92.69 188 SER A N 1
ATOM 1385 C CA . SER A 1 188 ? 14.045 8.545 3.388 1.00 92.69 188 SER A CA 1
ATOM 1386 C C . SER A 1 188 ? 13.529 7.124 3.158 1.00 92.69 188 SER A C 1
ATOM 1388 O O . SER A 1 188 ? 13.222 6.393 4.104 1.00 92.69 188 SER A O 1
ATOM 1390 N N . VAL A 1 189 ? 13.466 6.733 1.887 1.00 94.19 189 VAL A N 1
ATOM 1391 C CA . VAL A 1 189 ? 13.205 5.383 1.372 1.00 94.19 189 VAL A CA 1
ATOM 1392 C C . VAL A 1 189 ? 14.017 5.177 0.096 1.00 94.19 189 VAL A C 1
ATOM 1394 O O . VAL A 1 189 ? 14.313 6.132 -0.611 1.00 94.19 189 VAL A O 1
ATOM 1397 N N . SER A 1 190 ? 14.346 3.937 -0.255 1.00 93.56 190 SER A N 1
ATOM 1398 C CA . SER A 1 190 ? 15.000 3.696 -1.552 1.00 93.56 190 SER A CA 1
ATOM 1399 C C . SER A 1 190 ? 14.053 4.003 -2.721 1.00 93.56 190 SER A C 1
ATOM 1401 O O . SER A 1 190 ? 12.844 3.759 -2.618 1.00 93.56 190 SER A O 1
ATOM 1403 N N . MET A 1 191 ? 14.594 4.412 -3.874 1.00 93.56 191 MET A N 1
ATOM 1404 C CA . MET A 1 191 ? 13.810 4.592 -5.107 1.00 93.56 191 MET A CA 1
ATOM 1405 C C . MET A 1 191 ? 12.992 3.336 -5.465 1.00 93.56 191 MET A C 1
ATOM 1407 O O . MET A 1 191 ? 11.827 3.410 -5.851 1.00 93.56 191 MET A O 1
ATOM 1411 N N . SER A 1 192 ? 13.566 2.145 -5.258 1.00 93.50 192 SER A N 1
ATOM 1412 C CA . SER A 1 192 ? 12.861 0.876 -5.494 1.00 93.50 192 SER A CA 1
ATOM 1413 C C . SER A 1 192 ? 11.642 0.696 -4.583 1.00 93.50 192 SER A C 1
ATOM 1415 O O . SER A 1 192 ? 10.602 0.225 -5.039 1.00 93.50 192 SER A O 1
ATOM 1417 N N . GLN A 1 193 ? 11.742 1.068 -3.303 1.00 94.88 193 GLN A N 1
ATOM 1418 C CA . GLN A 1 193 ? 10.610 0.998 -2.373 1.00 94.88 193 GLN A CA 1
ATOM 1419 C C . GLN A 1 193 ? 9.515 1.997 -2.747 1.00 94.88 193 GLN A C 1
ATOM 1421 O O . GLN A 1 193 ? 8.346 1.612 -2.766 1.00 94.88 193 GLN A O 1
ATOM 1426 N N . LEU A 1 194 ? 9.895 3.233 -3.086 1.00 95.56 194 LEU A N 1
ATOM 1427 C CA . LEU A 1 194 ? 8.976 4.280 -3.530 1.00 95.56 194 LEU A CA 1
ATOM 1428 C C . LEU A 1 194 ? 8.156 3.812 -4.738 1.00 95.56 194 LEU A C 1
ATOM 1430 O O . LEU A 1 194 ? 6.924 3.771 -4.698 1.00 95.56 194 LEU A O 1
ATOM 1434 N N . MET A 1 195 ? 8.845 3.368 -5.793 1.00 95.38 195 MET A N 1
ATOM 1435 C CA . MET A 1 195 ? 8.186 2.943 -7.024 1.00 95.38 195 MET A CA 1
ATOM 1436 C C . MET A 1 195 ? 7.381 1.658 -6.845 1.00 95.38 195 MET A C 1
ATOM 1438 O O . MET A 1 195 ? 6.327 1.505 -7.465 1.00 95.38 195 MET A O 1
ATOM 1442 N N . TRP A 1 196 ? 7.802 0.748 -5.963 1.00 95.38 196 TRP A N 1
ATOM 1443 C CA . TRP A 1 196 ? 6.994 -0.419 -5.599 1.00 95.38 196 TRP A CA 1
ATOM 1444 C C . TRP A 1 196 ? 5.680 -0.018 -4.920 1.00 95.38 196 TRP A C 1
ATOM 1446 O O . TRP A 1 196 ? 4.609 -0.505 -5.289 1.00 95.38 196 TRP A O 1
ATOM 1456 N N . GLN A 1 197 ? 5.732 0.883 -3.937 1.00 93.19 197 GLN A N 1
ATOM 1457 C CA . GLN A 1 197 ? 4.536 1.365 -3.241 1.00 93.19 197 GLN A CA 1
ATOM 1458 C C . GLN A 1 197 ? 3.572 2.070 -4.197 1.00 93.19 197 GLN A C 1
ATOM 1460 O O . GLN A 1 197 ? 2.369 1.814 -4.144 1.00 93.19 197 GLN A O 1
ATOM 1465 N N . TYR A 1 198 ? 4.091 2.912 -5.093 1.00 94.94 198 TYR A N 1
ATOM 1466 C CA . TYR A 1 198 ? 3.280 3.602 -6.089 1.00 94.94 198 TYR A CA 1
ATOM 1467 C C . TYR A 1 198 ? 2.641 2.622 -7.088 1.00 94.94 198 TYR A C 1
ATOM 1469 O O . TYR A 1 198 ? 1.415 2.554 -7.212 1.00 94.94 198 TYR A O 1
ATOM 1477 N N . SER A 1 199 ? 3.453 1.790 -7.744 1.00 94.81 199 SER A N 1
ATOM 1478 C CA . SER A 1 199 ? 2.995 0.865 -8.793 1.00 94.81 199 SER A CA 1
ATOM 1479 C C . SER A 1 199 ? 1.988 -0.180 -8.308 1.00 94.81 199 SER A C 1
ATOM 1481 O O . SER A 1 199 ? 1.058 -0.523 -9.034 1.00 94.81 199 SER A O 1
ATOM 1483 N N . THR A 1 200 ? 2.106 -0.663 -7.069 1.00 92.31 200 THR A N 1
ATOM 1484 C CA . THR A 1 200 ? 1.165 -1.648 -6.497 1.00 92.31 200 THR A CA 1
ATOM 1485 C C . THR A 1 200 ? -0.182 -1.052 -6.073 1.00 92.31 200 THR A C 1
ATOM 1487 O O . THR A 1 200 ? -1.122 -1.797 -5.759 1.00 92.31 200 THR A O 1
ATOM 1490 N N . ARG A 1 201 ? -0.304 0.279 -6.065 1.00 89.94 201 ARG A N 1
ATOM 1491 C CA . ARG A 1 201 ? -1.492 0.998 -5.585 1.00 89.94 201 ARG A CA 1
ATOM 1492 C C . ARG A 1 201 ? -2.167 1.846 -6.651 1.00 89.94 201 ARG A C 1
ATOM 1494 O O . ARG A 1 201 ? -3.376 2.035 -6.577 1.00 89.94 201 ARG A O 1
ATOM 1501 N N . THR A 1 202 ? -1.425 2.318 -7.646 1.00 91.19 202 THR A N 1
ATOM 1502 C CA . THR A 1 202 ? -2.001 3.115 -8.726 1.00 91.19 202 THR A CA 1
ATOM 1503 C C . THR A 1 202 ? -3.004 2.317 -9.566 1.00 91.19 202 THR A C 1
ATOM 1505 O O . THR A 1 202 ? -2.917 1.091 -9.743 1.00 91.19 202 THR A O 1
ATOM 1508 N N . GLN A 1 203 ? -4.000 3.034 -10.079 1.00 89.00 203 GLN A N 1
ATOM 1509 C CA . GLN A 1 203 ? -4.956 2.501 -11.046 1.00 89.00 203 GLN A CA 1
ATOM 1510 C C . GLN A 1 203 ? -4.454 2.642 -12.486 1.00 89.00 203 GLN A C 1
ATOM 1512 O O . GLN A 1 203 ? -4.948 1.934 -13.364 1.00 89.00 203 GLN A O 1
ATOM 1517 N N . SER A 1 204 ? -3.460 3.504 -12.710 1.00 90.56 204 SER A N 1
ATOM 1518 C CA . SER A 1 204 ? -2.832 3.710 -14.010 1.00 90.56 204 SER A CA 1
ATOM 1519 C C . SER A 1 204 ? -2.083 2.458 -14.462 1.00 90.56 204 SER A C 1
ATOM 1521 O O . SER A 1 204 ? -1.443 1.767 -13.665 1.00 90.56 204 SER A O 1
ATOM 1523 N N . ASP A 1 205 ? -2.153 2.161 -15.759 1.00 92.56 205 ASP A N 1
ATOM 1524 C CA . ASP A 1 205 ? -1.353 1.093 -16.351 1.00 92.56 205 ASP A CA 1
ATOM 1525 C C . ASP A 1 205 ? 0.073 1.586 -16.580 1.00 92.56 205 ASP A C 1
ATOM 1527 O O . ASP A 1 205 ? 0.343 2.326 -17.524 1.00 92.56 205 ASP A O 1
ATOM 1531 N N . LEU A 1 206 ? 0.976 1.184 -15.690 1.00 94.31 206 LEU A N 1
ATOM 1532 C CA . LEU A 1 206 ? 2.386 1.556 -15.764 1.00 94.31 206 LEU A CA 1
ATOM 1533 C C . LEU A 1 206 ? 3.249 0.499 -16.459 1.00 94.31 206 LEU A C 1
ATOM 1535 O O . LEU A 1 206 ? 4.462 0.673 -16.555 1.00 94.31 206 LEU A O 1
ATOM 1539 N N . LEU A 1 207 ? 2.670 -0.622 -16.904 1.00 95.31 207 LEU A N 1
ATOM 1540 C CA . LEU A 1 207 ? 3.453 -1.652 -17.573 1.00 95.31 207 LEU A CA 1
ATOM 1541 C C . LEU A 1 207 ? 3.834 -1.163 -18.982 1.00 95.31 207 LEU A C 1
ATOM 1543 O O . LEU A 1 207 ? 2.936 -0.880 -19.782 1.00 95.31 207 LEU A O 1
ATOM 1547 N N . PRO A 1 208 ? 5.131 -1.112 -19.345 1.00 93.81 208 PRO A N 1
ATOM 1548 C CA . PRO A 1 208 ? 5.524 -0.716 -20.690 1.00 93.81 208 PRO A CA 1
ATOM 1549 C C . PRO A 1 208 ? 4.860 -1.599 -21.751 1.00 93.81 208 PRO A C 1
ATOM 1551 O O . PRO A 1 208 ? 4.794 -2.818 -21.605 1.00 93.81 208 PRO A O 1
ATOM 1554 N N . ARG A 1 209 ? 4.407 -1.000 -22.860 1.00 93.81 209 ARG A N 1
ATOM 1555 C CA . ARG A 1 209 ? 3.640 -1.714 -23.905 1.00 93.81 209 ARG A CA 1
ATOM 1556 C C . ARG A 1 209 ? 4.329 -2.984 -24.400 1.00 93.81 209 ARG A C 1
ATOM 1558 O O . ARG A 1 209 ? 3.679 -4.008 -24.571 1.00 93.81 209 ARG A O 1
ATOM 1565 N N . HIS A 1 210 ? 5.643 -2.933 -24.582 1.00 93.94 210 HIS A N 1
ATOM 1566 C CA . HIS A 1 210 ? 6.417 -4.070 -25.067 1.00 93.94 210 HIS A CA 1
ATOM 1567 C C . HIS A 1 210 ? 6.463 -5.234 -24.056 1.00 93.94 210 HIS A C 1
ATOM 1569 O O . HIS A 1 210 ? 6.480 -6.385 -24.464 1.00 93.94 210 HIS A O 1
ATOM 1575 N N . TYR A 1 211 ? 6.313 -4.989 -22.746 1.00 95.56 211 TYR A N 1
ATOM 1576 C CA . TYR A 1 211 ? 6.182 -6.062 -21.745 1.00 95.56 211 TYR A CA 1
ATOM 1577 C C . TYR A 1 211 ? 4.846 -6.822 -21.836 1.00 95.56 211 TYR A C 1
ATOM 1579 O O . TYR A 1 211 ? 4.695 -7.879 -21.223 1.00 95.56 211 TYR A O 1
ATOM 1587 N N . ARG A 1 212 ? 3.860 -6.298 -22.576 1.00 94.94 212 ARG A N 1
ATOM 1588 C CA . ARG A 1 212 ? 2.615 -7.020 -22.876 1.00 94.94 212 ARG A CA 1
ATOM 1589 C C . ARG A 1 212 ? 2.763 -7.958 -24.076 1.00 94.94 212 ARG A C 1
ATOM 1591 O O . ARG A 1 212 ? 2.037 -8.943 -24.141 1.00 94.94 212 ARG A O 1
ATOM 1598 N N . ALA A 1 213 ? 3.670 -7.646 -25.000 1.00 93.69 213 ALA A N 1
ATOM 1599 C CA . ALA A 1 213 ? 3.853 -8.383 -26.250 1.00 93.69 213 ALA A CA 1
ATOM 1600 C C . ALA A 1 213 ? 5.034 -9.365 -26.199 1.00 93.69 213 ALA A C 1
ATOM 1602 O O . ALA A 1 213 ? 4.948 -10.464 -26.745 1.00 93.69 213 ALA A O 1
ATOM 1603 N N . ASP A 1 214 ? 6.117 -8.986 -25.523 1.00 95.19 214 ASP A N 1
ATOM 1604 C CA . ASP A 1 214 ? 7.381 -9.713 -25.551 1.00 95.19 214 ASP A CA 1
ATOM 1605 C C . ASP A 1 214 ? 7.464 -10.799 -24.469 1.00 95.19 214 ASP A C 1
ATOM 1607 O O . ASP A 1 214 ? 6.695 -10.847 -23.503 1.00 95.19 214 ASP A O 1
ATOM 1611 N N . LEU A 1 215 ? 8.464 -11.674 -24.612 1.00 96.56 215 LEU A N 1
ATOM 1612 C CA . LEU A 1 215 ? 8.851 -12.594 -23.548 1.00 96.56 215 LEU A CA 1
ATOM 1613 C C . LEU A 1 215 ? 9.478 -11.827 -22.386 1.00 96.56 215 LEU A C 1
ATOM 1615 O O . LEU A 1 215 ? 10.397 -11.028 -22.566 1.00 96.56 215 LEU A O 1
ATOM 1619 N N . LEU A 1 216 ? 9.014 -12.137 -21.180 1.00 97.31 216 LEU A N 1
ATOM 1620 C CA . LEU A 1 216 ? 9.557 -11.595 -19.947 1.00 97.31 216 LEU A CA 1
ATOM 1621 C C . LEU A 1 216 ? 10.527 -12.591 -19.328 1.00 97.31 216 LEU A C 1
ATOM 1623 O O . LEU A 1 216 ? 10.234 -13.782 -19.233 1.00 97.31 216 LEU A O 1
ATOM 1627 N N . TYR A 1 217 ? 11.659 -12.077 -18.869 1.00 96.62 217 TYR A N 1
ATOM 1628 C CA . TYR A 1 217 ? 12.724 -12.816 -18.208 1.00 96.62 217 TYR A CA 1
ATOM 1629 C C . TYR A 1 217 ? 12.844 -12.347 -16.766 1.00 96.62 217 TYR A C 1
ATOM 1631 O O . TYR A 1 217 ? 12.725 -11.151 -16.471 1.00 96.62 217 TYR A O 1
ATOM 1639 N N . PHE A 1 218 ? 13.143 -13.278 -15.865 1.00 96.06 218 PHE A N 1
ATOM 1640 C CA . PHE A 1 218 ? 13.554 -12.917 -14.520 1.00 96.06 218 PHE A CA 1
ATOM 1641 C C . PHE A 1 218 ? 15.002 -12.432 -14.560 1.00 96.06 218 PHE A C 1
ATOM 1643 O O . PHE A 1 218 ? 15.884 -13.092 -15.105 1.00 96.06 218 PHE A O 1
ATOM 1650 N N . ARG A 1 219 ? 15.257 -11.256 -13.988 1.00 94.56 219 ARG A N 1
ATOM 1651 C CA . ARG A 1 219 ? 16.595 -10.661 -13.922 1.00 94.56 219 ARG A CA 1
ATOM 1652 C C . ARG A 1 219 ? 17.249 -10.908 -12.571 1.00 94.56 219 ARG A C 1
ATOM 1654 O O . ARG A 1 219 ? 18.393 -11.346 -12.508 1.00 94.56 219 ARG A O 1
ATOM 1661 N N . ARG A 1 220 ? 16.544 -10.562 -11.493 1.00 92.75 220 ARG A N 1
ATOM 1662 C CA . ARG A 1 220 ? 17.044 -10.638 -10.114 1.00 92.75 220 ARG A CA 1
ATOM 1663 C C . ARG A 1 220 ? 15.905 -10.529 -9.109 1.00 92.75 220 ARG A C 1
ATOM 1665 O O . ARG A 1 220 ? 14.875 -9.913 -9.393 1.00 92.75 220 ARG A O 1
ATOM 1672 N N . ALA A 1 221 ? 16.133 -11.044 -7.904 1.00 91.69 221 ALA A N 1
ATOM 1673 C CA . ALA A 1 221 ? 15.201 -10.871 -6.796 1.00 91.69 221 ALA A CA 1
ATOM 1674 C C . ALA A 1 221 ? 15.012 -9.372 -6.462 1.00 91.69 221 ALA A C 1
ATOM 1676 O O . ALA A 1 221 ? 15.991 -8.616 -6.515 1.00 91.69 221 ALA A O 1
ATOM 1677 N N . PRO A 1 222 ? 13.782 -8.928 -6.134 1.00 92.44 222 PRO A N 1
ATOM 1678 C CA . PRO A 1 222 ? 13.538 -7.563 -5.680 1.00 92.44 222 PRO A CA 1
ATOM 1679 C C . PRO A 1 222 ? 14.351 -7.248 -4.423 1.00 92.44 222 PRO A C 1
ATOM 1681 O O . PRO A 1 222 ? 14.335 -8.012 -3.459 1.00 92.44 222 PRO A O 1
ATOM 1684 N N . ARG A 1 223 ? 15.030 -6.098 -4.401 1.00 89.81 223 ARG A N 1
ATOM 1685 C CA . ARG A 1 223 ? 15.735 -5.596 -3.209 1.00 89.81 223 ARG A CA 1
ATOM 1686 C C . ARG A 1 223 ? 14.762 -4.834 -2.312 1.00 89.81 223 ARG A C 1
ATOM 1688 O O . ARG A 1 223 ? 14.867 -3.624 -2.151 1.00 89.81 223 ARG A O 1
ATOM 1695 N N . LEU A 1 224 ? 13.771 -5.546 -1.791 1.00 91.12 224 LEU A N 1
ATOM 1696 C CA . LEU A 1 224 ? 12.715 -4.996 -0.948 1.00 91.12 224 LEU A CA 1
ATOM 1697 C C . LEU A 1 224 ? 12.613 -5.787 0.359 1.00 91.12 224 LEU A C 1
ATOM 1699 O O . LEU A 1 224 ? 12.914 -6.982 0.370 1.00 91.12 224 LEU A O 1
ATOM 1703 N N . PRO A 1 225 ? 12.135 -5.164 1.449 1.00 88.19 225 PRO A N 1
ATOM 1704 C CA . PRO A 1 225 ? 11.719 -5.897 2.635 1.00 88.19 225 PRO A CA 1
ATOM 1705 C C . PRO A 1 225 ? 10.712 -6.988 2.258 1.00 88.19 225 PRO A C 1
ATOM 1707 O O . PRO A 1 225 ? 9.720 -6.706 1.584 1.00 88.19 225 PRO A O 1
ATOM 1710 N N . GLN A 1 226 ? 10.933 -8.217 2.729 1.00 85.50 226 GLN A N 1
ATOM 1711 C CA . GLN A 1 226 ? 10.116 -9.380 2.356 1.00 85.50 226 GLN A CA 1
ATOM 1712 C C . GLN A 1 226 ? 8.618 -9.160 2.617 1.00 85.50 226 GLN A C 1
ATOM 1714 O O . GLN A 1 226 ? 7.789 -9.583 1.820 1.00 85.50 226 GLN A O 1
ATOM 1719 N N . ARG A 1 227 ? 8.270 -8.403 3.667 1.00 83.06 227 ARG A N 1
ATOM 1720 C CA . ARG A 1 227 ? 6.885 -8.027 4.004 1.00 83.06 227 ARG A CA 1
ATOM 1721 C C . ARG A 1 227 ? 6.132 -7.273 2.898 1.00 83.06 227 ARG A C 1
ATOM 1723 O O . ARG A 1 227 ? 4.910 -7.230 2.928 1.00 83.06 227 ARG A O 1
ATOM 1730 N N . MET A 1 228 ? 6.837 -6.649 1.952 1.00 88.31 228 MET A N 1
ATOM 1731 C CA . MET A 1 228 ? 6.226 -5.930 0.825 1.00 88.31 228 MET A CA 1
ATOM 1732 C C . MET A 1 228 ? 5.896 -6.853 -0.357 1.00 88.31 228 MET A C 1
ATOM 1734 O O . MET A 1 228 ? 5.145 -6.461 -1.253 1.00 88.31 228 MET A O 1
ATOM 1738 N N . LEU A 1 229 ? 6.457 -8.066 -0.377 1.00 90.75 229 LEU A N 1
ATOM 1739 C CA . LEU A 1 229 ? 6.236 -9.053 -1.425 1.00 90.75 229 LEU A CA 1
ATOM 1740 C C . LEU A 1 229 ? 5.004 -9.894 -1.084 1.00 90.75 229 LEU A C 1
ATOM 1742 O O . LEU A 1 229 ? 5.071 -10.833 -0.300 1.00 90.75 229 LEU A O 1
ATOM 1746 N N . GLY A 1 230 ? 3.870 -9.555 -1.694 1.00 89.25 230 GLY A N 1
ATOM 1747 C CA . GLY A 1 230 ? 2.666 -10.386 -1.609 1.00 89.25 230 GLY A CA 1
ATOM 1748 C C . GLY A 1 230 ? 2.780 -11.693 -2.404 1.00 89.25 230 GLY A C 1
ATOM 1749 O O . GLY A 1 230 ? 3.563 -11.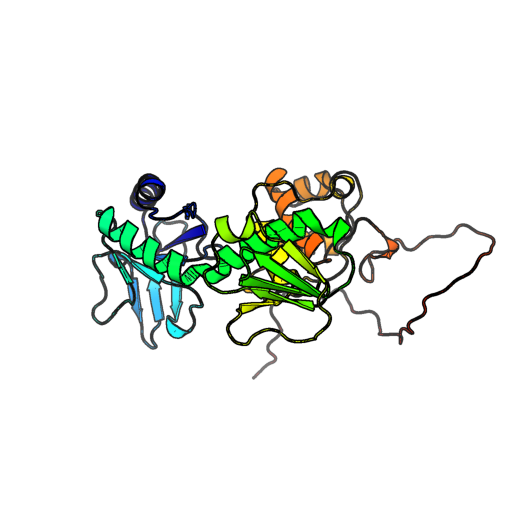790 -3.353 1.00 89.25 230 GLY A O 1
ATOM 1750 N N . ASP A 1 231 ? 1.925 -12.664 -2.081 1.00 91.19 231 ASP A N 1
ATOM 1751 C CA . ASP A 1 231 ? 1.906 -14.006 -2.685 1.00 91.19 231 ASP A CA 1
ATOM 1752 C C . ASP A 1 231 ? 1.875 -13.987 -4.216 1.00 91.19 231 ASP A C 1
ATOM 1754 O O . ASP A 1 231 ? 2.547 -14.781 -4.870 1.00 91.19 231 ASP A O 1
ATOM 1758 N N . SER A 1 232 ? 1.133 -13.051 -4.815 1.00 93.25 232 SER A N 1
ATOM 1759 C CA . SER A 1 232 ? 1.065 -12.918 -6.273 1.00 93.25 232 SER A CA 1
ATOM 1760 C C . SER A 1 232 ? 2.406 -12.531 -6.898 1.00 93.25 232 SER A C 1
ATOM 1762 O O . SER A 1 232 ? 2.734 -13.017 -7.978 1.00 93.25 232 SER A O 1
ATOM 1764 N N . HIS A 1 233 ? 3.203 -11.696 -6.227 1.00 94.88 233 HIS A N 1
ATOM 1765 C CA . HIS A 1 233 ? 4.543 -11.345 -6.698 1.00 94.88 233 HIS A CA 1
ATOM 1766 C C . HIS A 1 233 ? 5.495 -12.532 -6.549 1.00 94.88 233 HIS A C 1
ATOM 1768 O O . HIS A 1 233 ? 6.249 -12.821 -7.474 1.00 94.88 233 HIS A O 1
ATOM 1774 N N . LEU A 1 234 ? 5.423 -13.256 -5.427 1.00 94.50 234 LEU A N 1
ATOM 1775 C CA . LEU A 1 234 ? 6.223 -14.463 -5.199 1.00 94.50 234 LEU A CA 1
ATOM 1776 C C . LEU A 1 234 ? 5.899 -15.555 -6.225 1.00 94.50 234 LEU A C 1
ATOM 1778 O O . LEU A 1 234 ? 6.806 -16.178 -6.774 1.00 94.50 234 LEU A O 1
ATOM 1782 N N . LEU A 1 235 ? 4.618 -15.734 -6.549 1.00 95.81 235 LEU A N 1
ATOM 1783 C CA . LEU A 1 235 ? 4.161 -16.646 -7.591 1.00 95.81 235 LEU A CA 1
ATOM 1784 C C . LEU A 1 235 ? 4.727 -16.261 -8.964 1.00 95.81 235 LEU A C 1
ATOM 1786 O O . LEU A 1 235 ? 5.261 -17.119 -9.662 1.00 95.81 235 LEU A O 1
ATOM 1790 N N . LEU A 1 236 ? 4.656 -14.981 -9.340 1.00 96.69 236 LEU A N 1
ATOM 1791 C CA . LEU A 1 236 ? 5.209 -14.496 -10.609 1.00 96.69 236 LEU A CA 1
ATOM 1792 C C . LEU A 1 236 ? 6.725 -14.676 -10.687 1.00 96.69 236 LEU A C 1
ATOM 1794 O O . LEU A 1 236 ? 7.229 -15.138 -11.708 1.00 96.69 236 LEU A O 1
ATOM 1798 N N . ILE A 1 237 ? 7.442 -14.361 -9.605 1.00 95.50 237 ILE A N 1
ATOM 1799 C CA . ILE A 1 237 ? 8.887 -14.587 -9.504 1.00 95.50 237 ILE A CA 1
ATOM 1800 C C . ILE A 1 237 ? 9.195 -16.073 -9.682 1.00 95.50 237 ILE A C 1
ATOM 1802 O O . ILE A 1 237 ? 10.075 -16.409 -10.466 1.00 95.50 237 ILE A O 1
ATOM 1806 N N . ARG A 1 238 ? 8.450 -16.968 -9.023 1.00 95.06 238 ARG A N 1
ATOM 1807 C CA . ARG A 1 238 ? 8.630 -18.420 -9.151 1.00 95.06 238 ARG A CA 1
ATOM 1808 C C . ARG A 1 238 ? 8.412 -18.905 -10.584 1.00 95.06 238 ARG A C 1
ATOM 1810 O O . ARG A 1 238 ? 9.206 -19.697 -11.081 1.00 95.06 238 ARG A O 1
ATOM 1817 N N . GLU A 1 239 ? 7.348 -18.455 -11.247 1.00 95.75 239 GLU A N 1
ATOM 1818 C CA . GLU A 1 239 ? 7.069 -18.863 -12.629 1.00 95.75 239 GLU A CA 1
ATOM 1819 C C . GLU A 1 239 ? 8.128 -18.338 -13.602 1.00 95.75 239 GLU A C 1
ATOM 1821 O O . GLU A 1 239 ? 8.613 -19.099 -14.437 1.00 95.75 239 GLU A O 1
ATOM 1826 N N . LEU A 1 240 ? 8.545 -17.078 -13.460 1.00 95.62 240 LEU A N 1
ATOM 1827 C CA . LEU A 1 240 ? 9.596 -16.500 -14.297 1.00 95.62 240 LEU A CA 1
ATOM 1828 C C . LEU A 1 240 ? 10.978 -17.073 -13.980 1.00 95.62 240 LEU A C 1
ATOM 1830 O O . LEU A 1 240 ? 11.804 -17.161 -14.880 1.00 95.62 240 LEU A O 1
ATOM 1834 N N . ALA A 1 241 ? 11.241 -17.507 -12.744 1.00 92.25 241 ALA A N 1
ATOM 1835 C CA . ALA A 1 241 ? 12.479 -18.188 -12.361 1.00 92.25 241 ALA A CA 1
ATOM 1836 C C . ALA A 1 241 ? 12.654 -19.530 -13.096 1.00 92.25 241 ALA A C 1
ATOM 1838 O O . ALA A 1 241 ? 13.783 -19.916 -13.396 1.00 92.25 241 ALA A O 1
ATOM 1839 N N . ARG A 1 242 ? 11.548 -20.209 -13.437 1.00 92.38 242 ARG A N 1
ATOM 1840 C CA . ARG A 1 242 ? 11.550 -21.469 -14.206 1.00 92.38 242 ARG A CA 1
ATOM 1841 C C . ARG A 1 242 ? 11.834 -21.271 -15.695 1.00 92.38 242 ARG A C 1
ATOM 1843 O O . ARG A 1 242 ? 12.249 -22.216 -16.357 1.00 92.38 242 ARG A O 1
ATOM 1850 N N . GLY A 1 243 ? 11.598 -20.076 -16.225 1.00 91.38 243 GLY A N 1
ATOM 1851 C CA . GLY A 1 243 ? 11.888 -19.738 -17.612 1.00 91.38 243 GLY A CA 1
ATOM 1852 C C . GLY A 1 243 ? 11.074 -18.546 -18.112 1.00 91.38 243 GLY A C 1
ATOM 1853 O O . GLY A 1 243 ? 10.096 -18.147 -17.471 1.00 91.38 243 GLY A O 1
ATOM 1854 N N . PRO A 1 244 ? 11.456 -17.979 -19.268 1.00 95.38 244 PRO A N 1
ATOM 1855 C CA . PRO A 1 244 ? 10.774 -16.826 -19.825 1.00 95.38 244 PRO A CA 1
ATOM 1856 C C . PRO A 1 244 ? 9.332 -17.142 -20.222 1.00 95.38 244 PRO A C 1
ATOM 1858 O O . PRO A 1 244 ? 9.009 -18.246 -20.670 1.00 95.38 244 PRO A O 1
ATOM 1861 N N . ALA A 1 245 ? 8.457 -16.152 -20.080 1.00 96.81 245 ALA A N 1
ATOM 1862 C CA . ALA A 1 245 ? 7.052 -16.277 -20.442 1.00 96.81 245 ALA A CA 1
ATOM 1863 C C . ALA A 1 245 ? 6.476 -14.933 -20.894 1.00 96.81 245 ALA A C 1
ATOM 1865 O O . ALA A 1 245 ? 6.816 -13.886 -20.349 1.00 96.81 245 ALA A O 1
ATOM 1866 N N . GLY A 1 246 ? 5.586 -14.972 -21.886 1.00 97.12 246 GLY A N 1
ATOM 1867 C CA . GLY A 1 246 ? 4.790 -13.811 -22.285 1.00 97.12 246 GLY A CA 1
ATOM 1868 C C . GLY A 1 246 ? 3.611 -13.568 -21.339 1.00 97.12 246 GLY A C 1
ATOM 1869 O O . GLY A 1 246 ? 3.263 -14.422 -20.515 1.00 97.12 246 GLY A O 1
ATOM 1870 N N . PHE A 1 247 ? 2.960 -12.418 -21.500 1.00 97.75 247 PHE A N 1
ATOM 1871 C CA . PHE A 1 247 ? 1.862 -11.963 -20.643 1.00 97.75 247 PHE A CA 1
ATOM 1872 C C . PHE A 1 247 ? 0.719 -12.991 -20.521 1.00 97.75 247 PHE A C 1
ATOM 1874 O O . PHE A 1 247 ? 0.381 -13.415 -19.414 1.00 97.75 247 PHE A O 1
ATOM 1881 N N . ASP A 1 248 ? 0.190 -13.487 -21.643 1.00 97.31 248 ASP A N 1
ATOM 1882 C CA . ASP A 1 248 ? -0.930 -14.445 -21.655 1.00 97.31 248 ASP A CA 1
ATOM 1883 C C . ASP A 1 248 ? -0.565 -15.811 -21.056 1.00 97.31 248 ASP A C 1
ATOM 1885 O O . ASP A 1 248 ? -1.404 -16.519 -20.489 1.00 97.31 248 ASP A O 1
ATOM 1889 N N . ALA A 1 249 ? 0.700 -16.218 -21.180 1.00 97.12 249 ALA A N 1
ATOM 1890 C CA . ALA A 1 249 ? 1.188 -17.454 -20.579 1.00 97.12 249 ALA A CA 1
ATOM 1891 C C . ALA A 1 249 ? 1.254 -17.327 -19.051 1.00 97.12 249 ALA A C 1
ATOM 1893 O O . ALA A 1 249 ? 0.805 -18.231 -18.345 1.00 97.12 249 ALA A O 1
ATOM 1894 N N . LEU A 1 250 ? 1.752 -16.197 -18.541 1.00 97.44 250 LEU A N 1
ATOM 1895 C CA . LEU A 1 250 ? 1.759 -15.904 -17.106 1.00 97.44 250 LEU A CA 1
ATOM 1896 C C . LEU A 1 250 ? 0.340 -15.799 -16.551 1.00 97.44 250 LEU A C 1
ATOM 1898 O O . LEU A 1 250 ? 0.062 -16.365 -15.494 1.00 97.44 250 LEU A O 1
ATOM 1902 N N . GLN A 1 251 ? -0.574 -15.153 -17.278 1.00 97.44 251 GLN A N 1
ATOM 1903 C CA . GLN A 1 251 ? -1.979 -15.063 -16.889 1.00 97.44 251 GLN A CA 1
ATOM 1904 C C . GLN A 1 251 ? -2.601 -16.453 -16.708 1.00 97.44 251 GLN A C 1
ATOM 1906 O O . GLN A 1 251 ? -3.189 -16.737 -15.666 1.00 97.44 251 GLN A O 1
ATOM 1911 N N . ARG A 1 252 ? -2.412 -17.355 -17.681 1.00 96.81 252 ARG A N 1
ATOM 1912 C CA . ARG A 1 252 ? -2.930 -18.731 -17.610 1.00 96.81 252 ARG A CA 1
ATOM 1913 C C . ARG A 1 252 ? -2.296 -19.560 -16.492 1.00 96.81 252 ARG A C 1
ATOM 1915 O O . ARG A 1 252 ? -3.007 -20.294 -15.818 1.00 96.81 252 ARG A O 1
ATOM 1922 N N . ARG A 1 253 ? -0.978 -19.455 -16.286 1.00 95.81 253 ARG A N 1
ATOM 1923 C CA . ARG A 1 253 ? -0.250 -20.242 -15.269 1.00 95.81 253 ARG A CA 1
ATOM 1924 C C . ARG A 1 253 ? -0.553 -19.805 -13.839 1.00 95.81 253 ARG A C 1
ATOM 1926 O O . ARG A 1 253 ? -0.533 -20.631 -12.934 1.00 95.81 253 ARG A O 1
ATOM 1933 N N . THR A 1 254 ? -0.791 -18.512 -13.635 1.00 96.38 254 THR A N 1
ATOM 1934 C CA . THR A 1 254 ? -0.993 -17.936 -12.297 1.00 96.38 254 THR A CA 1
ATOM 1935 C C . THR A 1 254 ? -2.460 -17.743 -11.932 1.00 96.38 254 THR A C 1
ATOM 1937 O O . THR A 1 254 ? -2.772 -17.622 -10.751 1.00 96.38 254 THR A O 1
ATOM 1940 N N . GLY A 1 255 ? -3.359 -17.681 -12.920 1.00 96.25 255 GLY A N 1
ATOM 1941 C CA . GLY A 1 255 ? -4.773 -17.360 -12.713 1.00 96.25 255 GLY A CA 1
ATOM 1942 C C . GLY A 1 255 ? -5.032 -15.902 -12.307 1.00 96.25 255 GLY A C 1
ATOM 1943 O O . GLY A 1 255 ? -6.166 -15.550 -11.991 1.00 96.25 255 GLY A O 1
ATOM 1944 N N . ILE A 1 256 ? -4.009 -15.041 -12.302 1.00 96.38 256 ILE A N 1
ATOM 1945 C CA . ILE A 1 256 ? -4.140 -13.626 -11.933 1.00 96.38 256 ILE A CA 1
ATOM 1946 C C . ILE A 1 256 ? -4.872 -12.886 -13.057 1.00 96.38 256 ILE A C 1
ATOM 1948 O O . ILE A 1 256 ? -4.502 -13.005 -14.219 1.00 96.38 256 ILE A O 1
ATOM 1952 N N . ALA A 1 257 ? -5.883 -12.080 -12.731 1.00 96.00 257 ALA A N 1
ATOM 1953 C CA . ALA A 1 257 ? -6.615 -11.301 -13.731 1.00 96.00 257 ALA A CA 1
ATOM 1954 C C . ALA A 1 257 ? -5.700 -10.308 -14.476 1.00 96.00 257 ALA A C 1
ATOM 1956 O O . ALA A 1 257 ? -4.841 -9.680 -13.862 1.00 96.00 257 ALA A O 1
ATOM 1957 N N . ALA A 1 258 ? -5.933 -10.090 -15.776 1.00 95.44 258 ALA A N 1
ATOM 1958 C CA . ALA A 1 258 ? -5.058 -9.292 -16.647 1.00 95.44 258 ALA A CA 1
ATOM 1959 C C . ALA A 1 258 ? -4.669 -7.912 -16.074 1.00 95.44 258 ALA A C 1
ATOM 1961 O O . ALA A 1 258 ? -3.495 -7.549 -16.067 1.00 95.44 258 ALA A O 1
ATOM 1962 N N . LYS A 1 259 ? -5.629 -7.140 -15.542 1.00 95.00 259 LYS A N 1
ATOM 1963 C CA . LYS A 1 259 ? -5.337 -5.821 -14.942 1.00 95.00 259 LYS A CA 1
ATOM 1964 C C . LYS A 1 259 ? -4.409 -5.930 -13.727 1.00 95.00 259 LYS A C 1
ATOM 1966 O O . LYS A 1 259 ? -3.482 -5.140 -13.580 1.00 95.00 259 LYS A O 1
ATOM 1971 N N . GLN A 1 260 ? -4.645 -6.922 -12.872 1.00 94.56 260 GLN A N 1
ATOM 1972 C CA . GLN A 1 260 ? -3.828 -7.161 -11.687 1.00 94.56 260 GLN A CA 1
ATOM 1973 C C . GLN A 1 260 ? -2.442 -7.706 -12.060 1.00 94.56 260 GLN A C 1
ATOM 1975 O O . GLN A 1 260 ? -1.446 -7.291 -11.474 1.00 94.56 260 GLN A O 1
ATOM 1980 N N . LEU A 1 261 ? -2.367 -8.573 -13.073 1.00 96.88 261 LEU A N 1
ATOM 1981 C CA . LEU A 1 261 ? -1.110 -9.079 -13.615 1.00 96.88 261 LEU A CA 1
ATOM 1982 C C . LEU A 1 261 ? -0.244 -7.931 -14.139 1.00 96.88 261 LEU A C 1
ATOM 1984 O O . LEU A 1 261 ? 0.924 -7.845 -13.776 1.00 96.88 261 LEU A O 1
ATOM 1988 N N . ALA A 1 262 ? -0.823 -7.023 -14.928 1.00 97.12 262 ALA A N 1
ATOM 1989 C CA . ALA A 1 262 ? -0.110 -5.854 -15.434 1.00 97.12 262 ALA A CA 1
ATOM 1990 C C . ALA A 1 262 ? 0.453 -4.990 -14.302 1.00 97.12 262 ALA A C 1
ATOM 1992 O O . ALA A 1 262 ? 1.626 -4.629 -14.335 1.00 97.12 262 ALA A O 1
ATOM 1993 N N . ARG A 1 263 ? -0.342 -4.748 -13.254 1.00 96.19 263 ARG A N 1
ATOM 1994 C CA . ARG A 1 263 ? 0.096 -4.002 -12.069 1.00 96.19 263 ARG A CA 1
ATOM 1995 C C . ARG A 1 263 ? 1.263 -4.681 -11.343 1.00 96.19 263 ARG A C 1
ATOM 1997 O O . ARG A 1 263 ? 2.256 -4.030 -11.035 1.00 96.19 263 ARG A O 1
ATOM 2004 N N . HIS A 1 264 ? 1.172 -5.987 -11.089 1.00 96.38 264 HIS A N 1
ATOM 2005 C CA . HIS A 1 264 ? 2.243 -6.731 -10.417 1.00 96.38 264 HIS A CA 1
ATOM 2006 C C . HIS A 1 264 ? 3.523 -6.800 -11.264 1.00 96.38 264 HIS A C 1
ATOM 2008 O O . HIS A 1 264 ? 4.627 -6.695 -10.731 1.00 96.38 264 HIS A O 1
ATOM 2014 N N . LEU A 1 265 ? 3.392 -6.946 -12.587 1.00 97.44 265 LEU A N 1
ATOM 2015 C CA . LEU A 1 265 ? 4.532 -6.898 -13.502 1.00 97.44 265 LEU A CA 1
ATOM 2016 C C . LEU A 1 265 ? 5.148 -5.497 -13.558 1.00 97.44 265 LEU A C 1
ATOM 2018 O O . LEU A 1 265 ? 6.369 -5.393 -13.566 1.00 97.44 265 LEU A O 1
ATOM 2022 N N . ALA A 1 266 ? 4.344 -4.432 -13.527 1.00 96.88 266 ALA A N 1
ATOM 2023 C CA . ALA A 1 266 ? 4.850 -3.063 -13.455 1.00 96.88 266 ALA A CA 1
ATOM 2024 C C . ALA A 1 266 ? 5.671 -2.841 -12.173 1.00 96.88 266 ALA A C 1
ATOM 2026 O O . ALA A 1 266 ? 6.773 -2.303 -12.234 1.00 96.88 266 ALA A O 1
ATOM 2027 N N . ALA A 1 267 ? 5.199 -3.341 -11.028 1.00 96.69 267 ALA A N 1
ATOM 2028 C CA . ALA A 1 267 ? 5.953 -3.278 -9.777 1.00 96.69 267 ALA A CA 1
ATOM 2029 C C . ALA A 1 267 ? 7.308 -3.998 -9.870 1.00 96.69 267 ALA A C 1
ATOM 2031 O O . ALA A 1 267 ? 8.338 -3.448 -9.480 1.00 96.69 267 ALA A O 1
ATOM 2032 N N . LEU A 1 268 ? 7.333 -5.200 -10.459 1.00 97.00 268 LEU A N 1
ATOM 2033 C CA . LEU A 1 268 ? 8.573 -5.941 -10.716 1.00 97.00 268 LEU A CA 1
ATOM 2034 C C . LEU A 1 268 ? 9.483 -5.243 -11.742 1.00 97.00 268 LEU A C 1
ATOM 2036 O O . LEU A 1 268 ? 10.708 -5.357 -11.649 1.00 97.00 268 LEU A O 1
ATOM 2040 N N . TYR A 1 269 ? 8.907 -4.536 -12.715 1.00 95.50 269 TYR A N 1
ATOM 2041 C CA . TYR A 1 269 ? 9.634 -3.740 -13.701 1.00 95.50 269 TYR A CA 1
ATOM 2042 C C . TYR A 1 269 ? 10.373 -2.579 -13.031 1.00 95.50 269 TYR A C 1
ATOM 2044 O O . TYR A 1 269 ? 11.591 -2.487 -13.184 1.00 95.50 269 TYR A O 1
ATOM 2052 N N . PHE A 1 270 ? 9.684 -1.768 -12.223 1.00 93.44 270 PHE A N 1
ATOM 2053 C CA . PHE A 1 270 ? 10.284 -0.587 -11.591 1.00 93.44 270 PHE A CA 1
ATOM 2054 C C . PHE A 1 270 ? 11.421 -0.918 -10.621 1.00 93.44 270 PHE A C 1
ATOM 2056 O O . PHE A 1 270 ? 12.375 -0.157 -10.498 1.00 93.44 270 PHE A O 1
ATOM 2063 N N . VAL A 1 271 ? 11.381 -2.078 -9.962 1.00 93.75 271 VAL A N 1
ATOM 2064 C CA . VAL A 1 271 ? 12.492 -2.532 -9.098 1.00 93.75 271 VAL A CA 1
ATOM 2065 C C . VAL A 1 271 ? 13.588 -3.282 -9.871 1.00 93.75 271 VAL A C 1
ATOM 2067 O O . VAL A 1 271 ? 14.582 -3.761 -9.308 1.00 93.75 271 VAL A O 1
ATOM 2070 N N . GLY A 1 272 ? 13.438 -3.380 -11.194 1.00 93.12 272 GLY A N 1
ATOM 2071 C CA . GLY A 1 272 ? 14.391 -4.005 -12.101 1.00 93.12 272 GLY A CA 1
ATOM 2072 C C . GLY A 1 272 ? 14.511 -5.515 -11.907 1.00 93.12 272 GLY A C 1
ATOM 2073 O O . GLY A 1 272 ? 15.593 -6.068 -12.124 1.00 93.12 272 GLY A O 1
ATOM 2074 N N . SER A 1 273 ? 13.440 -6.174 -11.462 1.00 96.00 273 SER A N 1
ATOM 2075 C CA . SER A 1 273 ? 13.389 -7.625 -11.256 1.00 96.00 273 SER A CA 1
ATOM 2076 C C . SER A 1 273 ? 13.051 -8.410 -12.513 1.00 96.00 273 SER A C 1
ATOM 2078 O O . SER A 1 273 ? 13.413 -9.583 -12.604 1.00 96.00 273 SER A O 1
ATOM 2080 N N . ILE A 1 274 ? 12.414 -7.773 -13.494 1.00 96.56 274 ILE A N 1
ATOM 2081 C CA . ILE A 1 274 ? 12.072 -8.390 -14.777 1.00 96.56 274 ILE A CA 1
ATOM 2082 C C . ILE A 1 274 ? 12.582 -7.567 -15.957 1.00 96.56 274 ILE A C 1
ATOM 2084 O O . ILE A 1 274 ? 12.747 -6.348 -15.874 1.00 96.56 274 ILE A O 1
ATOM 2088 N N . THR A 1 275 ? 12.832 -8.237 -17.077 1.00 95.50 275 THR A N 1
ATOM 2089 C CA . THR A 1 275 ? 13.268 -7.599 -18.321 1.00 95.50 275 THR A CA 1
ATOM 2090 C C . THR A 1 275 ? 12.652 -8.270 -19.540 1.00 95.50 275 THR A C 1
ATOM 2092 O O . THR A 1 275 ? 12.428 -9.472 -19.521 1.00 95.50 275 THR A O 1
ATOM 2095 N N . SER A 1 276 ? 12.401 -7.509 -20.601 1.00 94.25 276 SER A N 1
ATOM 209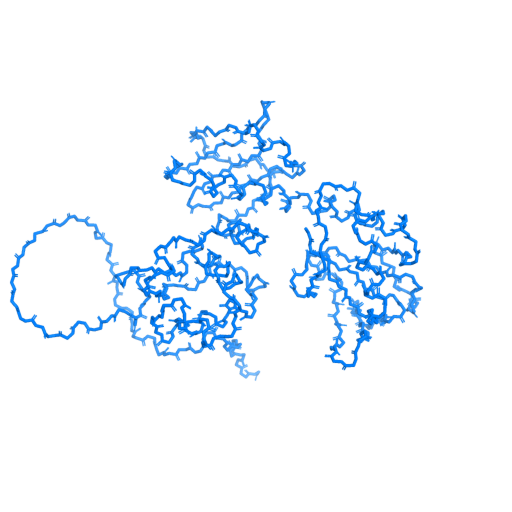6 C CA . SER A 1 276 ? 12.093 -8.029 -21.941 1.00 94.25 276 SER A CA 1
ATOM 2097 C C . SER A 1 276 ? 13.357 -8.392 -22.740 1.00 94.25 276 SER A C 1
ATOM 2099 O O . SER A 1 276 ? 13.280 -9.042 -23.778 1.00 94.25 276 SER A O 1
ATOM 2101 N N . ASN A 1 277 ? 14.547 -7.995 -22.267 1.00 91.50 277 ASN A N 1
ATOM 2102 C CA . ASN A 1 277 ? 15.808 -8.221 -22.969 1.00 91.50 277 ASN A CA 1
ATOM 2103 C C . ASN A 1 277 ? 16.504 -9.507 -22.474 1.00 91.50 277 ASN A C 1
ATOM 2105 O O . ASN A 1 277 ? 17.002 -9.518 -21.342 1.00 91.50 277 ASN A O 1
ATOM 2109 N N . PRO A 1 278 ? 16.664 -10.545 -23.319 1.00 89.06 278 PRO A N 1
ATOM 2110 C CA . PRO A 1 278 ? 17.276 -11.815 -22.916 1.00 89.06 278 PRO A CA 1
ATOM 2111 C C . PRO A 1 278 ? 18.728 -11.667 -22.444 1.00 89.06 278 PRO A C 1
ATOM 2113 O O . PRO A 1 278 ? 19.166 -12.400 -21.563 1.00 89.06 278 PRO A O 1
ATOM 2116 N N . LYS A 1 279 ? 19.482 -10.688 -22.965 1.00 88.19 279 LYS A N 1
ATOM 2117 C CA . LYS A 1 279 ? 20.880 -10.447 -22.558 1.00 88.19 279 LYS A CA 1
ATOM 2118 C C . LYS A 1 279 ? 20.999 -9.909 -21.131 1.00 88.19 279 LYS A C 1
ATOM 2120 O O . LYS A 1 279 ? 22.074 -9.953 -20.546 1.00 88.19 279 LYS A O 1
ATOM 2125 N N . ARG A 1 280 ? 19.910 -9.357 -20.588 1.00 85.31 280 ARG A N 1
ATOM 2126 C CA . ARG A 1 280 ? 19.828 -8.829 -19.220 1.00 85.31 280 ARG A CA 1
ATOM 2127 C C . ARG A 1 280 ? 19.129 -9.802 -18.265 1.00 85.31 280 ARG A C 1
ATOM 2129 O O . ARG A 1 280 ? 18.872 -9.417 -17.124 1.00 85.31 280 ARG A O 1
ATOM 2136 N N . ALA A 1 281 ? 18.793 -11.010 -18.723 1.00 82.75 281 ALA A N 1
ATOM 2137 C CA . ALA A 1 281 ? 18.192 -12.046 -17.895 1.00 82.75 281 ALA A CA 1
ATOM 2138 C C . ALA A 1 281 ? 19.169 -12.529 -16.810 1.00 82.75 281 ALA A C 1
ATOM 2140 O O . ALA A 1 281 ? 20.387 -12.399 -16.939 1.00 82.75 281 ALA A O 1
ATOM 2141 N N . GLY A 1 282 ? 18.621 -13.072 -15.725 1.00 77.56 282 GLY A N 1
ATOM 2142 C CA . GLY A 1 282 ? 19.399 -13.633 -14.629 1.00 77.56 282 GLY A CA 1
ATOM 2143 C C . GLY A 1 282 ? 20.212 -14.863 -15.061 1.00 77.56 282 GLY A C 1
ATOM 2144 O O . GLY A 1 282 ? 19.925 -15.476 -16.098 1.00 77.56 282 GLY A O 1
ATOM 2145 N N . PRO A 1 283 ? 21.233 -15.244 -14.273 1.00 63.66 283 PRO A N 1
ATOM 2146 C CA . PRO A 1 283 ? 22.067 -16.403 -14.576 1.00 63.66 283 PRO A CA 1
ATOM 2147 C C . PRO A 1 283 ? 21.202 -17.665 -14.734 1.00 63.66 283 PRO A C 1
ATOM 2149 O O . PRO A 1 283 ? 20.366 -17.962 -13.886 1.00 63.66 283 PRO A O 1
ATOM 2152 N N . GLY A 1 284 ? 21.388 -18.385 -15.846 1.00 61.81 284 GLY A N 1
ATOM 2153 C CA . GLY A 1 284 ? 20.657 -19.619 -16.168 1.00 61.81 284 GLY A CA 1
ATOM 2154 C C . GLY A 1 284 ? 19.411 -19.461 -17.052 1.00 61.81 284 GLY A C 1
ATOM 2155 O O . GLY A 1 284 ? 18.832 -20.473 -17.431 1.00 61.81 284 GLY A O 1
ATOM 2156 N N . GLN A 1 285 ? 19.012 -18.234 -17.416 1.00 61.53 285 GLN A N 1
ATOM 2157 C CA . GLN A 1 285 ? 17.819 -17.987 -18.251 1.00 61.53 285 GLN A CA 1
ATOM 2158 C C . GLN A 1 285 ? 18.101 -17.478 -19.663 1.00 61.53 285 GLN A C 1
ATOM 2160 O O . GLN A 1 285 ? 17.187 -17.415 -20.487 1.00 61.53 285 GLN A O 1
ATOM 2165 N N . ALA A 1 286 ? 19.348 -17.109 -19.960 1.00 54.19 286 ALA A N 1
ATOM 2166 C CA . ALA A 1 286 ? 19.737 -16.852 -21.336 1.00 54.19 286 ALA A CA 1
ATOM 2167 C C . ALA A 1 286 ? 19.587 -18.160 -22.135 1.00 54.19 286 ALA A C 1
ATOM 2169 O O . ALA A 1 286 ? 20.018 -19.211 -21.644 1.00 54.19 286 ALA A O 1
ATOM 2170 N N . PRO A 1 287 ? 19.009 -18.132 -23.349 1.00 46.53 287 PRO A N 1
ATOM 2171 C CA . PRO A 1 287 ? 19.069 -19.286 -24.230 1.00 46.53 287 PRO A CA 1
ATOM 2172 C C . PRO A 1 287 ? 20.541 -19.677 -24.375 1.00 46.53 287 PRO A C 1
ATOM 2174 O O . PRO A 1 287 ? 21.368 -18.834 -24.732 1.00 46.53 287 PRO A O 1
ATOM 2177 N N . ARG A 1 288 ? 20.887 -20.936 -24.087 1.00 44.00 288 ARG A N 1
ATOM 2178 C CA . ARG A 1 288 ? 22.137 -21.499 -24.602 1.00 44.00 288 ARG A CA 1
ATOM 2179 C C . ARG A 1 288 ? 22.013 -21.409 -26.116 1.00 44.00 288 ARG A C 1
ATOM 2181 O O . ARG A 1 288 ? 21.227 -22.149 -26.699 1.00 44.00 288 ARG A O 1
ATOM 2188 N N . ALA A 1 289 ? 22.696 -20.442 -26.718 1.00 37.66 289 ALA A N 1
ATOM 2189 C CA . ALA A 1 289 ? 22.809 -20.345 -28.160 1.00 37.66 289 ALA A CA 1
ATOM 2190 C C . ALA A 1 289 ? 23.470 -21.641 -28.643 1.00 37.66 289 ALA A C 1
ATOM 2192 O O . ALA A 1 289 ? 24.671 -21.834 -28.467 1.00 37.66 289 ALA A O 1
ATOM 2193 N N . GLY A 1 290 ? 22.650 -22.562 -29.143 1.00 35.91 290 GLY A N 1
ATOM 2194 C CA . GLY A 1 290 ? 23.110 -23.704 -29.909 1.00 35.91 290 GLY A CA 1
ATOM 2195 C C . GLY A 1 290 ? 23.620 -23.207 -31.254 1.00 35.91 290 GLY A C 1
ATOM 2196 O O . GLY A 1 290 ? 22.916 -22.472 -31.942 1.00 35.91 290 GLY A O 1
ATOM 2197 N N . GLU A 1 291 ? 24.869 -23.567 -31.536 1.00 39.31 291 GLU A N 1
ATOM 2198 C CA . GLU A 1 291 ? 25.383 -23.974 -32.846 1.00 39.31 291 GLU A CA 1
ATOM 2199 C C . GLU A 1 291 ? 24.673 -23.382 -34.068 1.00 39.31 291 GLU A C 1
ATOM 2201 O O . GLU A 1 291 ? 23.776 -24.006 -34.615 1.00 39.31 291 GLU A O 1
ATOM 2206 N N . TYR A 1 292 ? 25.161 -22.238 -34.552 1.00 32.84 292 TYR A N 1
ATOM 2207 C CA . TYR A 1 292 ? 25.400 -22.045 -35.982 1.00 32.84 292 TYR A CA 1
ATOM 2208 C C . TYR A 1 292 ? 26.660 -21.198 -36.170 1.00 32.84 292 TYR A C 1
ATOM 2210 O O . TYR A 1 292 ? 26.962 -20.286 -35.401 1.00 32.84 292 TYR A O 1
ATOM 2218 N N . ASP A 1 293 ? 27.416 -21.607 -37.173 1.00 30.86 293 ASP A N 1
ATOM 2219 C CA . ASP A 1 293 ? 28.817 -21.328 -37.433 1.00 30.86 293 ASP A CA 1
ATOM 2220 C C . ASP A 1 293 ? 29.057 -19.948 -38.100 1.00 30.86 293 ASP A C 1
ATOM 2222 O O . ASP A 1 293 ? 28.255 -19.497 -38.915 1.00 30.86 293 ASP A O 1
ATOM 2226 N N . SER A 1 294 ? 30.222 -19.356 -37.794 1.00 31.86 294 SER A N 1
ATOM 2227 C CA . SER A 1 294 ? 31.038 -18.420 -38.606 1.00 31.86 294 SER A CA 1
ATOM 2228 C C . SER A 1 294 ? 30.749 -16.889 -38.765 1.00 31.86 294 SER A C 1
ATOM 2230 O O . SER A 1 294 ? 30.008 -16.458 -39.643 1.00 31.86 294 SER A O 1
ATOM 2232 N N . LEU A 1 295 ? 31.592 -16.101 -38.045 1.00 34.28 295 LEU A N 1
ATOM 2233 C CA . LEU A 1 295 ? 32.434 -14.920 -38.447 1.00 34.28 295 LEU A CA 1
ATOM 2234 C C . LEU A 1 295 ? 31.833 -13.465 -38.557 1.00 34.28 295 LEU A C 1
ATOM 2236 O O . LEU A 1 295 ? 30.619 -13.308 -38.540 1.00 34.28 295 LEU A O 1
ATOM 2240 N N . PRO A 1 296 ? 32.646 -12.358 -38.549 1.00 45.53 296 PRO A N 1
ATOM 2241 C CA . PRO A 1 296 ? 33.045 -11.615 -37.332 1.00 45.53 296 PRO A CA 1
ATOM 2242 C C . PRO A 1 296 ? 32.950 -10.051 -37.426 1.00 45.53 296 PRO A C 1
ATOM 2244 O O . PRO A 1 296 ? 32.640 -9.484 -38.467 1.00 45.53 296 PRO A O 1
ATOM 2247 N N . ASN A 1 297 ? 33.341 -9.368 -36.333 1.00 28.78 297 ASN A N 1
ATOM 2248 C CA . ASN A 1 297 ? 33.660 -7.926 -36.155 1.00 28.78 297 ASN A CA 1
ATOM 2249 C C . ASN A 1 297 ? 32.522 -6.897 -35.950 1.00 28.78 297 ASN A C 1
ATOM 2251 O O . ASN A 1 297 ? 31.800 -6.554 -36.876 1.00 28.78 297 ASN A O 1
ATOM 2255 N N . SER A 1 298 ? 32.482 -6.249 -34.768 1.00 25.55 298 SER A N 1
ATOM 2256 C CA . SER A 1 298 ? 33.174 -4.957 -34.516 1.00 25.55 298 SER A CA 1
ATOM 2257 C C . SER A 1 298 ? 32.821 -4.336 -33.133 1.00 25.55 298 SER A C 1
ATOM 2259 O O . SER A 1 298 ? 31.668 -4.010 -32.869 1.00 25.55 298 SER A O 1
ATOM 2261 N N . SER A 1 299 ? 33.842 -4.217 -32.266 1.00 27.97 299 SER A N 1
ATOM 2262 C CA . SER A 1 299 ? 34.219 -3.111 -31.336 1.00 27.97 299 SER A CA 1
ATOM 2263 C C . SER A 1 299 ? 33.151 -2.377 -30.472 1.00 27.97 299 SER A C 1
ATOM 2265 O O . SER A 1 299 ? 32.421 -1.552 -31.001 1.00 27.97 299 SER A O 1
ATOM 2267 N N . LEU A 1 300 ? 32.990 -2.671 -29.157 1.00 29.09 300 LEU A N 1
ATOM 2268 C CA . LEU A 1 300 ? 33.610 -2.068 -27.922 1.00 29.09 300 LEU A CA 1
ATOM 2269 C C . LEU A 1 300 ? 32.911 -0.790 -27.355 1.00 29.09 300 LEU A C 1
ATOM 2271 O O . LEU A 1 300 ? 32.289 -0.084 -28.140 1.00 29.09 300 LEU A O 1
ATOM 2275 N N . PRO A 1 301 ? 33.069 -0.389 -26.056 1.00 40.34 301 PRO A N 1
ATOM 2276 C CA . PRO A 1 301 ? 33.590 -1.087 -24.859 1.00 40.34 301 PRO A CA 1
ATOM 2277 C C . PRO A 1 301 ? 32.704 -0.950 -23.580 1.00 40.34 301 PRO A C 1
ATOM 2279 O O . PRO A 1 301 ? 31.804 -0.121 -23.499 1.00 40.34 301 PRO A O 1
ATOM 2282 N N . GLY A 1 302 ? 33.012 -1.724 -22.528 1.00 27.20 302 GLY A N 1
ATOM 2283 C CA . GLY A 1 302 ? 32.446 -1.520 -21.182 1.00 27.20 302 GLY A CA 1
ATOM 2284 C C . GLY A 1 302 ? 32.622 -2.714 -20.243 1.00 27.20 302 GLY A C 1
ATOM 2285 O O . GLY A 1 302 ? 31.652 -3.360 -19.862 1.00 27.20 302 GLY A O 1
ATOM 2286 N N . ARG A 1 303 ? 33.877 -3.042 -19.937 1.00 26.22 303 ARG A N 1
ATOM 2287 C CA . ARG A 1 303 ? 34.331 -4.196 -19.153 1.00 26.22 303 ARG A CA 1
ATOM 2288 C C . ARG A 1 303 ? 34.230 -3.910 -17.647 1.00 26.22 303 ARG A C 1
ATOM 2290 O O . ARG A 1 303 ? 34.803 -2.933 -17.182 1.00 26.22 303 ARG A O 1
ATOM 2297 N N . LEU A 1 304 ? 33.571 -4.790 -16.895 1.00 30.34 304 LEU A N 1
ATOM 2298 C CA . LEU A 1 304 ? 33.870 -5.040 -15.483 1.00 30.34 304 LEU A CA 1
ATOM 2299 C C . LEU A 1 304 ? 34.032 -6.551 -15.324 1.00 30.34 304 LEU A C 1
ATOM 2301 O O . LEU A 1 304 ? 33.170 -7.324 -15.743 1.00 30.34 304 LEU A O 1
ATOM 2305 N N . ASP A 1 305 ? 35.197 -6.937 -14.813 1.00 27.47 305 ASP A N 1
ATOM 2306 C CA . ASP A 1 305 ? 35.651 -8.313 -14.675 1.00 27.47 305 ASP A CA 1
ATOM 2307 C C . ASP A 1 305 ? 34.710 -9.128 -13.767 1.00 27.47 305 ASP A C 1
ATOM 2309 O O . ASP A 1 305 ? 34.292 -8.680 -12.699 1.00 27.47 305 ASP A O 1
ATOM 2313 N N . VAL A 1 306 ? 34.387 -10.349 -14.197 1.00 30.50 306 VAL A N 1
ATOM 2314 C CA . VAL A 1 306 ? 33.634 -11.335 -13.413 1.00 30.50 306 VAL A CA 1
ATOM 2315 C C . VAL A 1 306 ? 34.601 -12.444 -13.020 1.00 30.50 306 VAL A C 1
ATOM 2317 O O . VAL A 1 306 ? 35.102 -13.170 -13.878 1.00 30.50 306 VAL A O 1
ATOM 2320 N N . ALA A 1 307 ? 34.861 -12.583 -11.721 1.00 31.91 307 ALA A N 1
ATOM 2321 C CA . ALA A 1 307 ? 35.472 -13.788 -11.173 1.00 31.91 307 ALA A CA 1
ATOM 2322 C C . ALA A 1 307 ? 34.492 -14.973 -11.326 1.00 31.91 307 ALA A C 1
ATOM 2324 O O . ALA A 1 307 ? 33.286 -14.785 -11.133 1.00 31.91 307 ALA A O 1
ATOM 2325 N N . PRO A 1 308 ? 34.957 -16.192 -11.658 1.00 28.11 308 PRO A N 1
ATOM 2326 C CA . PRO A 1 308 ? 34.067 -17.329 -11.842 1.00 28.11 308 PRO A CA 1
ATOM 2327 C C . PRO A 1 308 ? 33.555 -17.807 -10.478 1.00 28.11 308 PRO A C 1
ATOM 2329 O O . PRO A 1 308 ? 34.291 -18.409 -9.700 1.00 28.11 308 PRO A O 1
ATOM 2332 N N . LEU A 1 309 ? 32.280 -17.548 -10.185 1.00 33.81 309 LEU A N 1
ATOM 2333 C CA . LEU A 1 309 ? 31.572 -18.217 -9.096 1.00 33.81 309 LEU A CA 1
ATOM 2334 C C . LEU A 1 309 ? 30.893 -19.473 -9.649 1.00 33.81 309 LEU A C 1
ATOM 2336 O O . LEU A 1 309 ? 30.200 -19.431 -10.666 1.00 33.81 309 LEU A O 1
ATOM 2340 N N . LEU A 1 310 ? 31.152 -20.590 -8.970 1.00 33.34 310 LEU A N 1
ATOM 2341 C CA . LEU A 1 310 ? 30.625 -21.927 -9.239 1.00 33.34 310 LEU A CA 1
ATOM 2342 C C . LEU A 1 310 ? 29.095 -21.923 -9.440 1.00 33.34 310 LEU A C 1
ATOM 2344 O O . LEU A 1 310 ? 28.400 -21.102 -8.837 1.00 33.34 310 LEU A O 1
ATOM 2348 N N . PRO A 1 311 ? 28.547 -22.847 -10.253 1.00 30.58 311 PRO A N 1
ATOM 2349 C CA . PRO A 1 311 ? 27.115 -22.909 -10.514 1.00 30.58 311 PRO A CA 1
ATOM 2350 C C . PRO A 1 311 ? 26.342 -23.183 -9.218 1.00 30.58 311 PRO A C 1
ATOM 2352 O O . PRO A 1 311 ? 26.427 -24.266 -8.640 1.00 30.58 311 PRO A O 1
ATOM 2355 N N . LEU A 1 312 ? 25.565 -22.191 -8.778 1.00 37.91 312 LEU A N 1
ATOM 2356 C CA . LEU A 1 312 ? 24.553 -22.361 -7.743 1.00 37.91 312 LEU A CA 1
ATOM 2357 C C . LEU A 1 312 ? 23.496 -23.337 -8.266 1.00 37.91 312 LEU A C 1
ATOM 2359 O O . LEU A 1 312 ? 22.786 -23.050 -9.231 1.00 37.91 312 LEU A O 1
ATOM 2363 N N . ALA A 1 313 ? 23.410 -24.498 -7.618 1.00 38.66 313 ALA A N 1
ATOM 2364 C CA . ALA A 1 313 ? 22.278 -25.398 -7.751 1.00 38.66 313 ALA A CA 1
ATOM 2365 C C . ALA A 1 313 ? 20.974 -24.623 -7.501 1.00 38.66 313 ALA A C 1
ATOM 2367 O O . ALA A 1 313 ? 20.948 -23.688 -6.700 1.00 38.66 313 ALA A O 1
ATOM 2368 N N . VAL A 1 314 ? 19.915 -25.018 -8.212 1.00 41.00 314 VAL A N 1
ATOM 2369 C CA . VAL A 1 314 ? 18.559 -24.454 -8.156 1.00 41.00 314 VAL A CA 1
ATOM 2370 C C . VAL A 1 314 ? 18.035 -24.525 -6.718 1.00 41.00 314 VAL A C 1
ATOM 2372 O O . VAL A 1 314 ? 17.395 -25.493 -6.318 1.00 41.00 314 VAL A O 1
ATOM 2375 N N . ALA A 1 315 ? 18.362 -23.516 -5.918 1.00 40.62 315 ALA A N 1
ATOM 2376 C CA . ALA A 1 315 ? 17.843 -23.355 -4.576 1.00 40.62 315 ALA A CA 1
ATOM 2377 C C . ALA A 1 315 ? 16.434 -22.775 -4.691 1.00 40.62 315 ALA A C 1
ATOM 2379 O O . ALA A 1 315 ? 16.219 -21.754 -5.348 1.00 40.62 315 ALA A O 1
ATOM 2380 N N . ASP A 1 316 ? 15.471 -23.445 -4.068 1.00 41.78 316 ASP A N 1
ATOM 2381 C CA . ASP A 1 316 ? 14.116 -22.940 -3.904 1.00 41.78 316 ASP A CA 1
ATOM 2382 C C . ASP A 1 316 ? 14.157 -21.653 -3.066 1.00 41.78 316 ASP A C 1
ATOM 2384 O O . ASP A 1 316 ? 14.267 -21.682 -1.841 1.00 41.78 316 ASP A O 1
ATOM 2388 N N . LEU A 1 317 ? 14.085 -20.505 -3.745 1.00 46.19 317 LEU A N 1
ATOM 2389 C CA . LEU A 1 317 ? 14.111 -19.168 -3.141 1.00 46.19 317 LEU A CA 1
ATOM 2390 C C . LEU A 1 317 ? 12.842 -18.849 -2.324 1.00 46.19 317 LEU A C 1
ATOM 2392 O O . LEU A 1 317 ? 12.706 -17.731 -1.827 1.00 46.19 317 LEU A O 1
ATOM 2396 N N . THR A 1 318 ? 11.902 -19.795 -2.210 1.00 43.53 318 THR A N 1
ATOM 2397 C CA . THR A 1 318 ? 10.684 -19.672 -1.395 1.00 43.53 318 THR A CA 1
ATOM 2398 C C . THR A 1 318 ? 10.722 -20.505 -0.112 1.00 43.53 318 THR A C 1
ATOM 2400 O O . THR A 1 318 ? 9.812 -20.389 0.710 1.00 43.53 318 THR A O 1
ATOM 2403 N N . ALA A 1 319 ? 11.776 -21.298 0.107 1.00 35.94 319 ALA A N 1
ATOM 2404 C CA . ALA A 1 319 ? 11.944 -22.056 1.340 1.00 35.94 319 ALA A CA 1
ATOM 2405 C C . ALA A 1 319 ? 12.417 -21.149 2.500 1.00 35.94 319 ALA A C 1
ATOM 2407 O O . ALA A 1 319 ? 13.288 -20.297 2.300 1.00 35.94 319 ALA A O 1
ATOM 2408 N N . PRO A 1 320 ? 11.885 -21.318 3.727 1.00 37.50 320 PRO A N 1
ATOM 2409 C CA . PRO A 1 320 ? 12.444 -20.668 4.909 1.00 37.50 320 PRO A CA 1
ATOM 2410 C C . PRO A 1 320 ? 13.895 -21.121 5.126 1.00 37.50 320 PRO A C 1
ATOM 2412 O O . PRO A 1 320 ? 14.247 -22.267 4.839 1.00 37.50 320 PRO A O 1
ATOM 2415 N N . ALA A 1 321 ? 14.739 -20.218 5.636 1.00 40.22 321 ALA A N 1
ATOM 2416 C CA . ALA A 1 321 ? 16.135 -20.521 5.936 1.00 40.22 321 ALA A CA 1
ATOM 2417 C C . ALA A 1 321 ? 16.237 -21.748 6.861 1.00 40.22 321 ALA A C 1
ATOM 2419 O O . ALA A 1 321 ? 15.546 -21.822 7.880 1.00 40.22 321 ALA A O 1
ATOM 2420 N N . TRP A 1 322 ? 17.097 -22.706 6.506 1.00 32.78 322 TRP A N 1
ATOM 2421 C CA . TRP A 1 322 ? 17.401 -23.859 7.351 1.00 32.78 322 TRP A CA 1
ATOM 2422 C C . TRP A 1 322 ? 18.029 -23.372 8.662 1.00 32.78 322 TRP A C 1
ATOM 2424 O O . TRP A 1 322 ? 19.178 -22.935 8.691 1.00 32.78 322 TRP A O 1
ATOM 2434 N N . LEU A 1 323 ? 17.270 -23.448 9.753 1.00 39.22 323 LEU A N 1
ATOM 2435 C CA . LEU A 1 323 ? 17.819 -23.372 11.100 1.00 39.22 323 LEU A CA 1
ATOM 2436 C C . LEU A 1 323 ? 18.450 -24.738 11.388 1.00 39.22 323 LEU A C 1
ATOM 2438 O O . LEU A 1 323 ? 17.740 -25.736 11.509 1.00 39.22 323 LEU A O 1
ATOM 2442 N N . GLY A 1 324 ? 19.783 -24.789 11.410 1.00 40.22 324 GLY A N 1
ATOM 2443 C CA . GLY A 1 324 ? 20.537 -25.992 11.768 1.00 40.22 324 GLY A CA 1
ATOM 2444 C C . GLY A 1 324 ? 20.187 -26.514 13.173 1.00 40.22 324 GLY A C 1
ATOM 2445 O O . GLY A 1 324 ? 19.551 -25.803 13.958 1.00 40.22 324 GLY A O 1
ATOM 2446 N N . PRO A 1 325 ? 20.563 -27.765 13.494 1.00 40.62 325 PRO A N 1
ATOM 2447 C CA . PRO A 1 325 ? 20.191 -28.397 14.754 1.00 40.62 325 PRO A CA 1
ATOM 2448 C C . PRO A 1 325 ? 20.850 -27.699 15.955 1.00 40.62 325 PRO A C 1
ATOM 2450 O O . PRO A 1 325 ? 21.966 -27.192 15.850 1.00 40.62 325 PRO A O 1
ATOM 2453 N N . ARG A 1 326 ? 20.101 -27.670 17.065 1.00 38.16 326 ARG A N 1
ATOM 2454 C CA . ARG A 1 326 ? 20.486 -27.123 18.376 1.00 38.16 326 ARG A CA 1
ATOM 2455 C C . ARG A 1 326 ? 21.631 -27.889 19.023 1.00 38.16 326 ARG A C 1
ATOM 2457 O O . ARG A 1 326 ? 21.643 -29.130 18.868 1.00 38.16 326 ARG A O 1
#

Sequence (326 aa):
MRLGLAGFSAAERSQIAAALPAASPGAAQWELARVSEADVWWVSGARAKLLPGDIVQVAPGAPTERALRLHLPDVDRPVAFSLPLACNGLVPAYSFDAGSRRSMSAVLEAFETWLSPLTAQFCLGSLVAEHEAALGSGVFDVSANGRLLAVVDMHGDVAVLPGSTPADFEDAVWTRRESPGTPEHMKSVSMSQLMWQYSTRTQSDLLPRHYRADL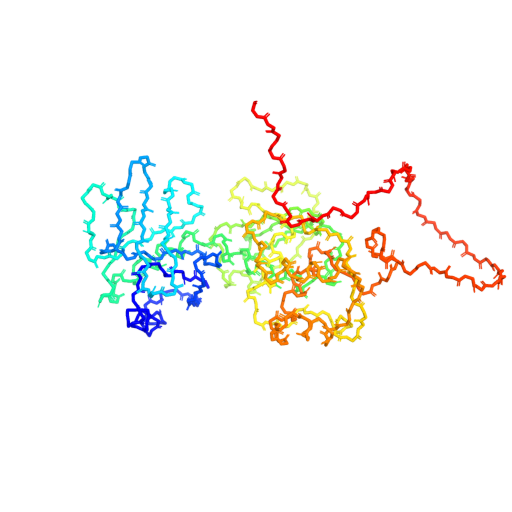LYFRRAPRLPQRMLGDSHLLLIRELARGPAGFDALQRRTGIAAKQLARHLAALYFVGSITSNPKRAGPGQAPRAGEYDSLPNSSLPGRLDVAPLLPLAVADLTAPAWLGPR

Secondary structure (DSSP, 8-state):
-EEEEES--HHHHHHHHHHHHHH--SSPPPEEE-GGG-SEEEEEGGGEEEETTTEEEE--SSTTSPPEEEEGGG--S-EEEESSP-STT---SEEE-TT-HHHHHHHHHHHHHHHHHHHHHHHHHHHHHHHHHHH-SSEEEEEETTEEEEEEETTSEEEE-TT--HHHHHT-EEEE--S----TTSEEEEHHHHHHHHHTT-SS--S-THHHHSPBEE-----S-GGG--HHHHHHHHHHHHS-B-HHHHHHHH---HHHHHHHHHHHHHTT-EES-GGGSPTT-S------------------------------TTSPP-----

pLDDT: mean 84.1, std 19.25, range [25.55, 97.75]

Foldseek 3Di:
DEEAEFQAAPVLVVLLQVLQVVLAPDPDDYDYDHPLQGQEYEAELLQWEQDPQCWIWGDGRDPPDDIDIDNPVPDPHAYEYEPDHNYPPDDHPHYAHSVDSPRSSVVNVVRCLVCQLVQLLLLVLVVCLVCVVPPPAAWKFKFAPNGTAKIDGPQWKIWGQRNDHNVRRPRIDIDGDDDDDDPPNTDMDTQLVSNLSNLQPDLDQSQPPVLQVAWKAFQDDQPDDPSSQDPLLVLLNVVRVVEIDHLVRSCVVRVDDSSNSSSSVSSCVSSVRMDRDLVNHHPPHRPPPDDDDDDDDDDDDDDDDDDDDDDDDPDPPPDDDDPDDD